Protein 2C0D (pdb70)

CATH classification: 3.40.30.10

GO terms:
  GO:0005739 mitochondrion (C, IDA)
  GO:0008379 thioredoxin peroxidase activity (F, IDA)
  GO:0006979 response to oxidative stress (P, IDA)

Radius of gyration: 20.42 Å; Cα contacts (8 Å, |Δi|>4): 759; chains: 2; bounding box: 56×52×41 Å

Organism: Plasmodium falciparum (isolate 3D7) (NCBI:txid36329)

Nearest PDB structures (foldseek):
  2c0d-assembly1_A  TM=1.004E+00  e=1.781E-35  Plasmodium falciparum 3D7
  2i81-assembly1_A  TM=9.410E-01  e=5.266E-26  Plasmodium vivax Sal-1
  2i81-assembly1_D-2  TM=9.745E-01  e=7.265E-25  Plasmodium vivax Sal-1
  2h66-assembly1_I  TM=9.336E-01  e=1.187E-25  Plasmodium vivax
  2h66-assembly1_H  TM=9.685E-01  e=3.926E-24  Plasmodium vivax

B-factor: mean 15.71, std 8.37, range [4.4, 58.32]

Solvent-accessible surface area: 15044 Å² total; per-residue (Å²): 72,7,64,49,100,17,75,72,11,90,15,93,0,3,22,124,99,53,96,112,64,108,6,46,8,42,66,36,92,62,74,57,10,2,0,0,0,0,2,1,35,56,198,83,43,36,4,26,43,4,0,38,72,0,25,113,54,12,164,55,0,102,125,42,58,3,38,4,2,0,0,0,16,35,43,19,165,37,0,77,36,10,3,118,68,61,96,148,106,27,0,5,20,93,0,91,10,10,0,0,6,3,94,122,63,57,7,0,69,56,0,100,0,48,76,87,54,50,19,0,10,1,0,1,0,0,5,12,87,113,8,37,1,26,10,12,21,5,17,7,7,18,23,26,16,94,7,79,40,16,14,57,32,0,65,41,1,42,73,20,66,109,54,57,82,55,27,106,68,3,52,72,148,14,76,83,1,101,16,92,0,3,31,117,108,52,64,109,64,120,6,49,9,49,69,32,74,53,117,60,9,2,0,0,0,0,2,1,29,51,210,92,49,36,4,25,76,6,0,42,44,0,40,116,60,15,125,51,0,84,122,52,60,3,39,4,1,0,0,0,23,39,44,21,169,40,0,73,39,15,3,118,70,88,96,111,70,29,0,5,20,98,1,34,11,9,0,0,5,2,105,122,61,52,2,0,70,67,1,97,0,41,88,115,113,51,31,0,13,2,0,6,0,0,4,11,86,103,5,33,2,26,13,8,18,4,19,9,12,18,19,24,21,86,10,74,59,14,15,78,33,0,66,42,1,42,72,20,64,109,54,58,81,57,16,67,69,92,181,96,98,84,137

Sequence (343 aa):
LVTKKAYNFTAQGLNKNNEIINVDLSSFIGQKYCCCLLFYPLNYTFVCPTEIIEFNKHIKDFENKNVELLGISVDSVVYSHLAWKNMPIIEKGGIGNVEFTLVSSDINKDISKNYNVLYDNSFALRGLFIIIDKNGCVRHQTTVNDLPIGRNVQEVLRTIDSIIHVDTSGEVCPLVTKKAYNFTAQGLNKNNEIINVDLSSFIGQKYCCLLFYPLNYTFVCPTTEIIEFNKHIKDFENKNVELLGISVDSVYSHLAWKNMPIEKGGIGNVEFTLVSSDINKDISKNYNVLYDNSFALRGLFIIIDKNGCVRHQTVNDLPIGRNVQEVLRTIDSIIHVDTSGEVCCPINWKKGQ

Foldseek 3Di:
DAPAFADWDWFWKQALVRDIDIDTPCVLALPAKEKEWEAFPPPVQQDLVLLLVLLVCVVLCVVLRYAYEYEKQDDSVVLVCLQPDDVVRPHNHSGHHMYTHNNVCVNQVRLVQQDPVPMGFRKMWIAGNNRGTHDIDGDDSNDRDDNVVVSVVSVVVVCCVVPVDDPD/DAQDFADWDWFWKQALVRDIDIDTPCVCALNAKEKEWEAEDDPVQDDLPLLLVCLVCVVLCVVLRYAYEYEKQDDSVVLVCLQPDDVVRVHNHSGHHMYTHNVVCVNQVRLVQCPPVHMGFGKIWIADNNRGTHDIDGDDRNDHDDNVVVSVVSVVVVCCVVPVDDPDDDVPDDD

Structure (mmCIF, N/CA/C/O backbone):
data_2C0D
#
_entry.id   2C0D
#
_cell.length_a   104.632
_cell.length_b   76.534
_cell.length_c   60.154
_cell.angle_alpha   90.00
_cell.angle_beta   113.34
_cell.angle_gamma   90.00
#
_symmetry.space_group_name_H-M   'C 1 2 1'
#
loop_
_entity.id
_entity.type
_entity.pdbx_description
1 polymer 'THIOREDOXIN PEROXIDASE 2'
2 water water
#
loop_
_atom_site.group_PDB
_atom_site.id
_atom_site.type_symbol
_atom_site.label_atom_id
_atom_site.label_alt_id
_atom_site.label_comp_id
_atom_site.label_asym_id
_atom_site.label_entity_id
_atom_site.label_seq_id
_atom_site.pdbx_PDB_ins_code
_atom_site.Cartn_x
_atom_site.Cartn_y
_atom_site.Cartn_z
_atom_site.occupancy
_atom_site.B_iso_or_equiv
_atom_site.auth_seq_id
_atom_site.auth_comp_id
_atom_site.auth_asym_id
_atom_site.auth_atom_id
_atom_site.pdbx_PDB_model_num
ATOM 1 N N . LEU A 1 26 ? 16.572 9.116 2.011 1.00 33.25 21 LEU A N 1
ATOM 2 C CA . LEU A 1 26 ? 16.607 7.624 1.822 1.00 33.68 21 LEU A CA 1
ATOM 3 C C . LEU A 1 26 ? 15.497 6.870 2.570 1.00 33.10 21 LEU A C 1
ATOM 4 O O . LEU A 1 26 ? 15.112 5.769 2.147 1.00 33.77 21 LEU A O 1
ATOM 9 N N . VAL A 1 27 ? 14.987 7.465 3.658 1.00 32.37 22 VAL A N 1
ATOM 10 C CA . VAL A 1 27 ? 13.893 6.894 4.475 1.00 31.90 22 VAL A CA 1
ATOM 11 C C . VAL A 1 27 ? 12.606 6.796 3.649 1.00 31.93 22 VAL A C 1
ATOM 12 O O . VAL A 1 27 ? 12.206 7.786 3.006 1.00 31.63 22 VAL A O 1
ATOM 16 N N . THR A 1 28 ? 11.969 5.616 3.699 1.00 30.74 23 THR A N 1
ATOM 17 C CA . THR A 1 28 ? 10.744 5.238 2.916 1.00 30.22 23 THR A CA 1
ATOM 18 C C . THR A 1 28 ? 11.089 4.534 1.591 1.00 28.99 23 THR A C 1
ATOM 19 O O . THR A 1 28 ? 10.223 3.967 0.912 1.00 29.92 23 THR A O 1
ATOM 23 N N . LYS A 1 29 ? 12.365 4.569 1.240 1.00 27.09 24 LYS A N 1
ATOM 24 C CA . LYS A 1 29 ? 12.833 4.030 -0.025 1.00 25.41 24 LYS A CA 1
ATOM 25 C C . LYS A 1 29 ? 13.589 2.743 0.262 1.00 24.31 24 LYS A C 1
ATOM 26 O O . LYS A 1 29 ? 14.018 2.501 1.405 1.00 23.67 24 LYS A O 1
ATOM 28 N N . LYS A 1 30 ? 13.740 1.914 -0.766 1.00 22.55 25 LYS A N 1
ATOM 29 C CA . LYS A 1 30 ? 14.531 0.704 -0.629 1.00 20.35 25 LYS A CA 1
ATOM 30 C C . LYS A 1 30 ? 15.988 1.077 -0.367 1.00 19.36 25 LYS A C 1
ATOM 31 O O . LYS A 1 30 ? 16.512 2.063 -0.917 1.00 19.21 25 LYS A O 1
ATOM 34 N N . ALA A 1 31 ? 16.630 0.313 0.512 1.00 17.80 26 ALA A N 1
ATOM 35 C CA . ALA A 1 31 ? 18.023 0.551 0.862 1.00 16.97 26 ALA A CA 1
ATOM 36 C C . ALA A 1 31 ? 18.897 0.260 -0.364 1.00 17.21 26 ALA A C 1
ATOM 37 O O . ALA A 1 31 ? 18.566 -0.621 -1.150 1.00 18.04 26 ALA A O 1
ATOM 39 N N . TYR A 1 32 ? 19.980 1.017 -0.531 1.00 16.75 27 TYR A N 1
ATOM 40 C CA . TYR A 1 32 ? 21.004 0.708 -1.521 1.00 18.12 27 TYR A CA 1
ATOM 41 C C . TYR A 1 32 ? 21.647 -0.617 -1.128 1.00 17.65 27 TYR A C 1
ATOM 42 O O . TYR A 1 32 ? 22.200 -0.747 -0.020 1.00 15.75 27 TYR A O 1
ATOM 51 N N . ASN A 1 33 ? 21.529 -1.612 -2.002 1.00 17.12 28 ASN A N 1
ATOM 52 C CA . ASN A 1 33 ? 22.118 -2.899 -1.734 1.00 18.30 28 ASN A CA 1
ATOM 53 C C . ASN A 1 33 ? 23.611 -2.822 -2.046 1.00 18.60 28 ASN A C 1
ATOM 54 O O . ASN A 1 33 ? 24.046 -2.087 -2.970 1.00 20.68 28 ASN A O 1
ATOM 59 N N . PHE A 1 34 ? 24.410 -3.487 -1.222 1.00 16.12 29 PHE A N 1
ATOM 60 C CA . PHE A 1 34 ? 25.836 -3.537 -1.481 1.00 15.15 29 PHE A CA 1
ATOM 61 C C . PHE A 1 34 ? 26.336 -4.923 -1.220 1.00 14.37 29 PHE A C 1
ATOM 62 O O . PHE A 1 34 ? 25.708 -5.675 -0.469 1.00 13.40 29 PHE A O 1
ATOM 70 N N . THR A 1 35 ? 27.487 -5.223 -1.825 1.00 14.55 30 THR A N 1
ATOM 71 C CA . THR A 1 35 ? 28.231 -6.448 -1.577 1.00 15.48 30 THR A CA 1
ATOM 72 C C . THR A 1 35 ? 29.639 -5.975 -1.268 1.00 15.40 30 THR A C 1
ATOM 73 O O . THR A 1 35 ? 30.242 -5.201 -2.035 1.00 16.48 30 THR A O 1
ATOM 77 N N . ALA A 1 36 ? 30.152 -6.330 -0.096 1.00 12.90 31 ALA A N 1
ATOM 78 C CA . ALA A 1 36 ? 31.438 -5.775 0.309 1.00 12.00 31 ALA A CA 1
ATOM 79 C C . ALA A 1 36 ? 32.169 -6.799 1.173 1.00 12.08 31 ALA A C 1
ATOM 80 O O . ALA A 1 36 ? 31.542 -7.741 1.657 1.00 12.83 31 ALA A O 1
ATOM 82 N N . GLN A 1 37 ? 33.473 -6.599 1.375 1.00 10.34 32 GLN A N 1
ATOM 83 C CA . GLN A 1 37 ? 34.214 -7.427 2.321 1.00 11.48 32 GLN A CA 1
ATOM 84 C C . GLN A 1 37 ? 33.912 -6.995 3.750 1.00 11.21 32 GLN A C 1
ATOM 85 O O . GLN A 1 37 ? 33.779 -5.777 4.019 1.00 10.59 32 GLN A O 1
ATOM 91 N N . GLY A 1 38 ? 33.850 -7.977 4.650 1.00 10.26 33 GLY A N 1
ATOM 92 C CA . GLY A 1 38 ? 33.689 -7.694 6.065 1.00 9.41 33 GLY A CA 1
ATOM 93 C C . GLY A 1 38 ? 34.608 -8.531 6.913 1.00 9.57 33 GLY A C 1
ATOM 94 O O . GLY A 1 38 ? 35.096 -9.575 6.469 1.00 9.63 33 GLY A O 1
ATOM 95 N N . LEU A 1 39 ? 34.835 -8.073 8.133 1.00 7.59 34 LEU A N 1
ATOM 96 C CA . LEU A 1 39 ? 35.632 -8.814 9.079 1.00 7.13 34 LEU A CA 1
ATOM 97 C C . LEU A 1 39 ? 34.648 -9.212 10.155 1.00 8.16 34 LEU A C 1
ATOM 98 O O . LEU A 1 39 ? 34.078 -8.322 10.837 1.00 8.15 34 LEU A O 1
ATOM 103 N N . ASN A 1 40 ? 34.390 -10.514 10.296 1.00 6.88 35 ASN A N 1
ATOM 104 C CA . ASN A 1 40 ? 33.352 -10.943 11.266 1.00 8.91 35 ASN A CA 1
ATOM 105 C C . ASN A 1 40 ? 33.806 -11.140 12.716 1.00 9.00 35 ASN A C 1
ATOM 106 O O . ASN A 1 40 ? 34.963 -10.865 13.052 1.00 8.24 35 ASN A O 1
ATOM 111 N N . LYS A 1 41 ? 32.904 -11.620 13.573 1.00 9.67 36 LYS A N 1
ATOM 112 C CA . LYS A 1 41 ? 33.215 -11.726 15.000 1.00 12.31 36 LYS A CA 1
ATOM 113 C C . LYS A 1 41 ? 34.281 -12.773 15.292 1.00 12.03 36 LYS A C 1
ATOM 114 O O . LYS A 1 41 ? 34.825 -12.799 16.384 1.00 13.14 36 LYS A O 1
ATOM 120 N N . ASN A 1 42 ? 34.537 -13.668 14.336 1.00 12.49 37 ASN A N 1
ATOM 121 C CA . ASN A 1 42 ? 35.585 -14.673 14.524 1.00 14.00 37 ASN A CA 1
ATOM 122 C C . ASN A 1 42 ? 36.851 -14.234 13.780 1.00 12.98 37 ASN A C 1
ATOM 123 O O . ASN A 1 42 ? 37.799 -15.016 13.606 1.00 12.18 37 ASN A O 1
ATOM 128 N N . ASN A 1 43 ? 36.878 -12.963 13.370 1.00 11.49 38 ASN A N 1
ATOM 129 C CA . ASN A 1 43 ? 37.988 -12.408 12.610 1.00 11.53 38 ASN A CA 1
ATOM 130 C C . ASN A 1 43 ? 38.298 -13.144 11.316 1.00 11.84 38 ASN A C 1
ATOM 131 O O . ASN A 1 43 ? 39.475 -13.336 10.954 1.00 12.35 38 ASN A O 1
ATOM 136 N N . GLU A 1 44 ? 37.244 -13.562 10.635 1.00 10.97 39 GLU A N 1
ATOM 137 C CA . GLU A 1 44 ? 37.342 -14.128 9.304 1.00 13.43 39 GLU A CA 1
ATOM 138 C C . GLU A 1 44 ? 36.874 -13.053 8.326 1.00 11.36 39 GLU A C 1
ATOM 139 O O . GLU A 1 44 ? 35.937 -12.314 8.624 1.00 10.16 39 GLU A O 1
ATOM 145 N N . ILE A 1 45 ? 37.511 -12.993 7.160 1.00 10.69 40 ILE A N 1
ATOM 146 C CA . ILE A 1 45 ? 37.111 -12.056 6.113 1.00 9.65 40 ILE A CA 1
ATOM 147 C C . ILE A 1 45 ? 36.024 -12.744 5.300 1.00 10.50 40 ILE A C 1
ATOM 148 O O . ILE A 1 45 ? 36.241 -13.841 4.762 1.00 9.65 40 ILE A O 1
ATOM 153 N N . ILE A 1 46 ? 34.857 -12.095 5.222 1.00 10.75 41 ILE A N 1
ATOM 154 C CA . ILE A 1 46 ? 33.651 -12.690 4.641 1.00 11.77 41 ILE A CA 1
ATOM 155 C C . ILE A 1 46 ? 32.989 -11.751 3.637 1.00 11.45 41 ILE A C 1
ATOM 156 O O . ILE A 1 46 ? 33.361 -10.577 3.512 1.00 10.37 41 ILE A O 1
ATOM 161 N N . ASN A 1 47 ? 32.015 -12.284 2.884 1.00 12.80 42 ASN A N 1
ATOM 162 C CA . ASN A 1 47 ? 31.244 -11.459 1.969 1.00 13.41 42 ASN A CA 1
ATOM 163 C C . ASN A 1 47 ? 29.997 -11.009 2.691 1.00 13.58 42 ASN A C 1
ATOM 164 O O . ASN A 1 47 ? 29.305 -11.834 3.313 1.00 14.18 42 ASN A O 1
ATOM 169 N N . VAL A 1 48 ? 29.741 -9.708 2.626 1.00 12.22 43 VAL A N 1
ATOM 170 C CA . VAL A 1 48 ? 28.604 -9.089 3.285 1.00 14.53 43 VAL A CA 1
ATOM 171 C C . VAL A 1 48 ? 27.714 -8.584 2.166 1.00 14.57 43 VAL A C 1
ATOM 172 O O . VAL A 1 48 ? 28.095 -7.676 1.421 1.00 16.00 43 VAL A O 1
ATOM 176 N N . ASP A 1 49 ? 26.563 -9.224 2.032 1.00 15.41 44 ASP A N 1
ATOM 177 C CA . ASP A 1 49 ? 25.580 -8.916 0.985 1.00 16.14 44 ASP A CA 1
ATOM 178 C C . ASP A 1 49 ? 24.322 -8.432 1.707 1.00 14.71 44 ASP A C 1
ATOM 179 O O . ASP A 1 49 ? 23.633 -9.216 2.349 1.00 13.84 44 ASP A O 1
ATOM 184 N N . LEU A 1 50 ? 24.034 -7.138 1.624 1.00 14.35 45 LEU A N 1
ATOM 185 C CA . LEU A 1 50 ? 22.926 -6.582 2.395 1.00 15.26 45 LEU A CA 1
ATOM 186 C C . LEU A 1 50 ? 21.598 -7.251 2.046 1.00 15.69 45 LEU A C 1
ATOM 187 O O . LEU A 1 50 ? 20.744 -7.467 2.924 1.00 16.89 45 LEU A O 1
ATOM 192 N N . SER A 1 51 ? 21.426 -7.561 0.766 1.00 15.66 46 SER A N 1
ATOM 193 C CA . SER A 1 51 ? 20.157 -8.161 0.327 1.00 18.05 46 SER A CA 1
ATOM 194 C C . SER A 1 51 ? 19.922 -9.551 0.943 1.00 17.45 46 SER A C 1
ATOM 195 O O . SER A 1 51 ? 18.770 -10.004 1.054 1.00 18.48 46 SER A O 1
ATOM 198 N N . SER A 1 52 ? 20.983 -10.195 1.431 1.00 17.59 47 SER A N 1
ATOM 199 C CA . SER A 1 52 ? 20.844 -11.490 2.092 1.00 17.27 47 SER A CA 1
ATOM 200 C C . SER A 1 52 ? 19.998 -11.465 3.373 1.00 17.66 47 SER A C 1
ATOM 201 O O . SER A 1 52 ? 19.473 -12.493 3.783 1.00 17.26 47 SER A O 1
ATOM 204 N N . PHE A 1 53 ? 19.854 -10.294 3.989 1.00 16.36 48 PHE A N 1
ATOM 205 C CA . PHE A 1 53 ? 19.046 -10.161 5.202 1.00 16.62 48 PHE A CA 1
ATOM 206 C C . PHE A 1 53 ? 17.551 -9.939 4.944 1.00 16.82 48 PHE A C 1
ATOM 207 O O . PHE A 1 53 ? 16.725 -10.035 5.870 1.00 15.81 48 PHE A O 1
ATOM 215 N N . ILE A 1 54 ? 17.186 -9.672 3.688 1.00 17.21 49 ILE A N 1
ATOM 216 C CA . ILE A 1 54 ? 15.768 -9.430 3.379 1.00 18.77 49 ILE A CA 1
ATOM 217 C C . ILE A 1 54 ? 14.948 -10.672 3.724 1.00 18.84 49 ILE A C 1
ATOM 218 O O . ILE A 1 54 ? 15.352 -11.802 3.399 1.00 19.56 49 ILE A O 1
ATOM 223 N N . GLY A 1 55 ? 13.827 -10.458 4.410 1.00 18.16 50 GLY A N 1
ATOM 224 C CA . GLY A 1 55 ? 12.957 -11.533 4.872 1.00 19.65 50 GLY A CA 1
ATOM 225 C C . GLY A 1 55 ? 13.524 -12.272 6.068 1.00 19.87 50 GLY A C 1
ATOM 226 O O . GLY A 1 55 ? 12.900 -13.228 6.560 1.00 21.23 50 GLY A O 1
ATOM 227 N N . GLN A 1 56 ? 14.704 -11.857 6.544 1.00 18.47 51 GLN A N 1
ATOM 228 C CA . GLN A 1 56 ? 15.386 -12.582 7.633 1.00 17.49 51 GLN A CA 1
ATOM 229 C C . GLN A 1 56 ? 15.578 -11.735 8.887 1.00 17.24 51 GLN A C 1
ATOM 230 O O . GLN A 1 56 ? 15.161 -12.129 9.985 1.00 18.01 51 GLN A O 1
ATOM 233 N N . LYS A 1 57 ? 16.197 -10.568 8.731 1.00 15.11 52 LYS A N 1
ATOM 234 C CA . LYS A 1 57 ? 16.550 -9.752 9.905 1.00 14.12 52 LYS A CA 1
ATOM 235 C C . LYS A 1 57 ? 16.453 -8.277 9.543 1.00 12.29 52 LYS A C 1
ATOM 236 O O . LYS A 1 57 ? 16.557 -7.933 8.367 1.00 12.37 52 LYS A O 1
ATOM 242 N N . TYR A 1 58 ? 16.262 -7.422 10.560 1.00 10.71 53 TYR A N 1
ATOM 243 C CA . TYR A 1 58 ? 16.512 -5.985 10.422 1.00 10.73 53 TYR A CA 1
ATOM 244 C C . TYR A 1 58 ? 18.020 -5.765 10.382 1.00 10.10 53 TYR A C 1
ATOM 245 O O . TYR A 1 58 ? 18.781 -6.576 10.891 1.00 10.33 53 TYR A O 1
ATOM 254 N N . CYS A 1 59 ? 18.458 -4.657 9.812 1.00 11.01 54 CYS A N 1
ATOM 255 C CA A CYS A 1 59 ? 19.879 -4.316 9.857 0.60 10.59 54 CYS A CA 1
ATOM 256 C CA B CYS A 1 59 ? 19.851 -4.323 9.827 0.40 11.39 54 CYS A CA 1
ATOM 257 C C . CYS A 1 59 ? 20.041 -2.928 10.411 1.00 10.84 54 CYS A C 1
ATOM 258 O O . CYS A 1 59 ? 19.197 -2.056 10.187 1.00 10.78 54 CYS A O 1
ATOM 263 N N . CYS A 1 60 ? 21.140 -2.719 11.134 1.00 10.73 55 CYS A N 1
ATOM 264 C CA . CYS A 1 60 ? 21.506 -1.382 11.594 1.00 10.12 55 CYS A CA 1
ATOM 265 C C . CYS A 1 60 ? 22.871 -1.092 11.003 1.00 9.80 55 CYS A C 1
ATOM 266 O O . CYS A 1 60 ? 23.854 -1.800 11.325 1.00 9.63 55 CYS A O 1
ATOM 269 N N . LEU A 1 61 ? 22.927 -0.092 10.131 1.00 7.97 56 LEU A N 1
ATOM 270 C CA . LEU A 1 61 ? 24.196 0.274 9.465 1.00 8.16 56 LEU A CA 1
ATOM 271 C C . LEU A 1 61 ? 24.808 1.403 10.248 1.00 8.49 56 LEU A C 1
ATOM 272 O O . LEU A 1 61 ? 24.212 2.510 10.358 1.00 8.62 56 LEU A O 1
ATOM 277 N N . LEU A 1 62 ? 25.979 1.145 10.830 1.00 6.46 57 LEU A N 1
ATOM 278 C CA . LEU A 1 62 ? 26.622 2.134 11.669 1.00 7.88 57 LEU A CA 1
ATOM 279 C C . LEU A 1 62 ? 27.863 2.644 10.941 1.00 7.21 57 LEU A C 1
ATOM 280 O O . LEU A 1 62 ? 28.934 1.991 11.003 1.00 6.63 57 LEU A O 1
ATOM 285 N N . PHE A 1 63 ? 27.741 3.772 10.221 1.00 5.82 58 PHE A N 1
ATOM 286 C CA . PHE A 1 63 ? 28.920 4.369 9.543 1.00 6.44 58 PHE A CA 1
ATOM 287 C C . PHE A 1 63 ? 29.780 5.161 10.515 1.00 6.95 58 PHE A C 1
ATOM 288 O O . PHE A 1 63 ? 29.255 5.846 11.412 1.00 7.16 58 PHE A O 1
ATOM 296 N N . TYR A 1 64 ? 31.102 5.173 10.297 1.00 6.79 59 TYR A N 1
ATOM 297 C CA . TYR A 1 64 ? 31.948 5.960 11.208 1.00 6.64 59 TYR A CA 1
ATOM 298 C C . TYR A 1 64 ? 33.274 6.339 10.515 1.00 6.94 59 TYR A C 1
ATOM 299 O O . TYR A 1 64 ? 33.700 5.653 9.585 1.00 6.74 59 TYR A O 1
ATOM 308 N N . PRO A 1 65 ? 33.898 7.427 10.972 1.00 8.81 60 PRO A N 1
ATOM 309 C CA . PRO A 1 65 ? 35.262 7.783 10.574 1.00 10.18 60 PRO A CA 1
ATOM 310 C C . PRO A 1 65 ? 36.328 7.036 11.394 1.00 10.32 60 PRO A C 1
ATOM 311 O O . PRO A 1 65 ? 36.174 6.892 12.611 1.00 11.25 60 PRO A O 1
ATOM 315 N N . LEU A 1 66 ? 37.402 6.570 10.735 1.00 11.86 61 LEU A N 1
ATOM 316 C CA . LEU A 1 66 ? 38.589 6.085 11.463 1.00 13.22 61 LEU A CA 1
ATOM 317 C C . LEU A 1 66 ? 39.710 7.125 11.417 1.00 14.60 61 LEU A C 1
ATOM 318 O O . LEU A 1 66 ? 40.798 6.915 11.971 1.00 15.65 61 LEU A O 1
ATOM 323 N N . ASN A 1 67 ? 39.409 8.244 10.775 1.00 14.67 62 ASN A N 1
ATOM 324 C CA . ASN A 1 67 ? 40.294 9.401 10.666 1.00 16.05 62 ASN A CA 1
ATOM 325 C C . ASN A 1 67 ? 40.790 9.771 12.067 1.00 16.06 62 ASN A C 1
ATOM 326 O O . ASN A 1 67 ? 39.971 9.872 12.992 1.00 14.96 62 ASN A O 1
ATOM 331 N N . TYR A 1 68 ? 42.105 9.976 12.229 1.00 15.61 63 TYR A N 1
ATOM 332 C CA . TYR A 1 68 ? 42.637 10.272 13.557 1.00 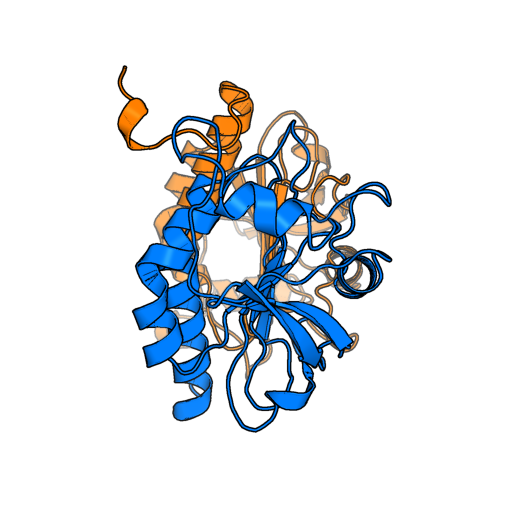16.48 63 TYR A CA 1
ATOM 333 C C . TYR A 1 68 ? 41.921 11.425 14.271 1.00 16.28 63 TYR A C 1
ATOM 334 O O . TYR A 1 68 ? 41.676 11.348 15.477 1.00 17.13 63 TYR A O 1
ATOM 343 N N . THR A 1 69 ? 41.619 12.496 13.546 1.00 16.45 64 THR A N 1
ATOM 344 C CA . THR A 1 69 ? 41.023 13.678 14.174 1.00 17.08 64 THR A CA 1
ATOM 345 C C . THR A 1 69 ? 39.697 13.382 14.838 1.00 16.55 64 THR A C 1
ATOM 346 O O . THR A 1 69 ? 39.389 13.946 15.901 1.00 17.31 64 THR A O 1
ATOM 350 N N . PHE A 1 70 ? 38.920 12.489 14.233 1.00 15.01 65 PHE A N 1
ATOM 351 C CA . PHE A 1 70 ? 37.554 12.241 14.705 1.00 15.53 65 PHE A CA 1
ATOM 352 C C . PHE A 1 70 ? 37.262 10.844 15.245 1.00 14.82 65 PHE A C 1
ATOM 353 O O . PHE A 1 70 ? 36.114 10.565 15.631 1.00 15.28 65 PHE A O 1
ATOM 361 N N . VAL A 1 71 ? 38.262 9.971 15.286 1.00 13.54 66 VAL A N 1
ATOM 362 C CA . VAL A 1 71 ? 37.985 8.570 15.683 1.00 12.96 66 VAL A CA 1
ATOM 363 C C . VAL A 1 71 ? 37.424 8.490 17.133 1.00 12.90 66 VAL A C 1
ATOM 364 O O . VAL A 1 71 ? 37.903 9.181 18.037 1.00 12.67 66 VAL A O 1
ATOM 368 N N . CYS A 1 72 ? 36.394 7.668 17.322 1.00 12.61 67 CYS A N 1
ATOM 369 C CA . CYS A 1 72 ? 35.688 7.550 18.596 1.00 13.10 67 CYS A CA 1
ATOM 370 C C . CYS A 1 72 ? 35.510 6.074 18.926 1.00 11.23 67 CYS A C 1
ATOM 371 O O . CYS A 1 72 ? 34.473 5.484 18.657 1.00 10.20 67 CYS A O 1
ATOM 374 N N . PRO A 1 73 ? 36.536 5.464 19.524 1.00 9.48 68 PRO A N 1
ATOM 375 C CA . PRO A 1 73 ? 36.454 4.028 19.828 1.00 9.25 68 PRO A CA 1
ATOM 376 C C . PRO A 1 73 ? 35.355 3.725 20.840 1.00 9.16 68 PRO A C 1
ATOM 377 O O . PRO A 1 73 ? 34.750 2.663 20.773 1.00 8.99 68 PRO A O 1
ATOM 381 N N . THR A 1 74 ? 35.086 4.658 21.783 1.00 10.35 69 THR A N 1
ATOM 382 C CA . THR A 1 74 ? 34.159 4.344 22.862 1.00 11.97 69 THR A CA 1
ATOM 383 C C . THR A 1 74 ? 32.752 4.042 22.301 1.00 10.90 69 THR A C 1
ATOM 384 O O . THR A 1 74 ? 32.053 3.207 22.839 1.00 10.10 69 THR A O 1
ATOM 388 N N . GLU A 1 75 ? 32.341 4.698 21.217 1.00 11.00 70 GLU A N 1
ATOM 389 C CA . GLU A 1 75 ? 30.986 4.403 20.706 1.00 11.50 70 GLU A CA 1
ATOM 390 C C . GLU A 1 75 ? 30.876 2.984 20.189 1.00 9.91 70 GLU A C 1
ATOM 391 O O . GLU A 1 75 ? 29.884 2.322 20.454 1.00 10.23 70 GLU A O 1
ATOM 397 N N . ILE A 1 76 ? 31.902 2.497 19.470 1.00 8.93 71 ILE A N 1
ATOM 398 C CA . ILE A 1 76 ? 31.935 1.093 19.001 1.00 8.58 71 ILE A CA 1
ATOM 399 C C . ILE A 1 76 ? 31.940 0.106 20.174 1.00 7.65 71 ILE A C 1
ATOM 400 O O . ILE A 1 76 ? 31.221 -0.917 20.180 1.00 7.43 71 ILE A O 1
ATOM 405 N N . ILE A 1 77 ? 32.764 0.406 21.183 1.00 7.45 72 ILE A N 1
ATOM 406 C CA . ILE A 1 77 ? 32.781 -0.393 22.389 1.00 8.67 72 ILE A CA 1
ATOM 407 C C . ILE A 1 77 ? 31.403 -0.478 23.040 1.00 8.92 72 ILE A C 1
ATOM 408 O O . ILE A 1 77 ? 30.958 -1.554 23.449 1.00 9.45 72 ILE A O 1
ATOM 413 N N . GLU A 1 78 ? 30.716 0.648 23.121 1.00 10.50 73 GLU A N 1
ATOM 414 C CA . GLU A 1 78 ? 29.383 0.632 23.741 1.00 12.11 73 GLU A CA 1
ATOM 415 C C . GLU A 1 78 ? 28.344 -0.153 22.948 1.00 10.55 73 GLU A C 1
ATOM 416 O O . GLU A 1 78 ? 27.516 -0.882 23.520 1.00 9.41 73 GLU A O 1
ATOM 422 N N . PHE A 1 79 ? 28.385 -0.041 21.626 1.00 9.99 74 PHE A N 1
ATOM 423 C CA . PHE A 1 79 ? 27.461 -0.823 20.808 1.00 9.30 74 PHE A CA 1
ATOM 424 C C . PHE A 1 79 ? 27.729 -2.316 21.003 1.00 10.00 74 PHE A C 1
ATOM 425 O O . PHE A 1 79 ? 26.810 -3.117 21.166 1.00 10.08 74 PHE A O 1
ATOM 433 N N . ASN A 1 80 ? 29.014 -2.682 21.014 1.00 9.12 75 ASN A N 1
ATOM 434 C CA . ASN A 1 80 ? 29.382 -4.066 21.256 1.00 9.87 75 ASN A CA 1
ATOM 435 C C . ASN A 1 80 ? 28.876 -4.620 22.617 1.00 10.28 75 ASN A C 1
ATOM 436 O O . ASN A 1 80 ? 28.452 -5.783 22.744 1.00 9.51 75 ASN A O 1
ATOM 441 N N . LYS A 1 81 ? 28.913 -3.767 23.631 1.00 10.25 76 LYS A N 1
ATOM 442 C CA . LYS A 1 81 ? 28.437 -4.153 24.976 1.00 11.54 76 LYS A CA 1
ATOM 443 C C . LYS A 1 81 ? 26.953 -4.490 24.951 1.00 11.09 76 LYS A C 1
ATOM 444 O O . LYS A 1 81 ? 26.479 -5.280 25.776 1.00 12.07 76 LYS A O 1
ATOM 448 N N . HIS A 1 82 ? 26.243 -3.968 23.950 1.00 10.35 77 HIS A N 1
ATOM 449 C CA . HIS A 1 82 ? 24.803 -4.193 23.806 1.00 11.98 77 HIS A CA 1
ATOM 450 C C . HIS A 1 82 ? 24.451 -5.174 22.718 1.00 11.34 77 HIS A C 1
ATOM 451 O O . HIS A 1 82 ? 23.313 -5.265 22.284 1.00 10.86 77 HIS A O 1
ATOM 458 N N . ILE A 1 83 ? 25.422 -5.956 22.283 1.00 11.05 78 ILE A N 1
ATOM 459 C CA . ILE A 1 83 ? 25.180 -6.810 21.133 1.00 12.21 78 ILE A CA 1
ATOM 460 C C . ILE A 1 83 ? 24.050 -7.831 21.393 1.00 12.10 78 ILE A C 1
ATOM 461 O O . ILE A 1 83 ? 23.295 -8.139 20.459 1.00 12.35 78 ILE A O 1
ATOM 466 N N . LYS A 1 84 ? 23.910 -8.322 22.635 1.00 11.98 79 LYS A N 1
ATOM 467 C CA . LYS A 1 84 ? 22.762 -9.227 22.965 1.00 13.98 79 LYS A CA 1
ATOM 468 C C . LYS A 1 84 ? 21.381 -8.577 22.792 1.00 12.63 79 LYS A C 1
ATOM 469 O O . LYS A 1 84 ? 20.407 -9.284 22.495 1.00 12.54 79 LYS A O 1
ATOM 475 N N . ASP A 1 85 ? 21.294 -7.264 23.009 1.00 11.57 80 ASP A N 1
ATOM 476 C CA . ASP A 1 85 ? 20.065 -6.518 22.694 1.00 11.47 80 ASP A CA 1
ATOM 477 C C . ASP A 1 85 ? 19.759 -6.466 21.215 1.00 11.32 80 ASP A C 1
ATOM 478 O O . ASP A 1 85 ? 18.594 -6.609 20.825 1.00 10.59 80 ASP A O 1
ATOM 483 N N . PHE A 1 86 ? 20.784 -6.226 20.389 1.00 9.82 81 PHE A N 1
ATOM 484 C CA . PHE A 1 86 ? 20.593 -6.282 18.923 1.00 10.54 81 PHE A CA 1
ATOM 485 C C . PHE A 1 86 ? 20.151 -7.690 18.526 1.00 11.69 81 PHE A C 1
ATOM 486 O O . PHE A 1 86 ? 19.179 -7.825 17.791 1.00 12.01 81 PHE A O 1
ATOM 494 N N . GLU A 1 87 ? 20.828 -8.715 19.033 1.00 11.98 82 GLU A N 1
ATOM 495 C CA . GLU A 1 87 ? 20.466 -10.111 18.726 1.00 13.33 82 GLU A CA 1
ATOM 496 C C . GLU A 1 87 ? 19.032 -10.451 19.138 1.00 13.03 82 GLU A C 1
ATOM 497 O O . GLU A 1 87 ? 18.247 -11.046 18.347 1.00 13.05 82 GLU A O 1
ATOM 503 N N . ASN A 1 88 ? 18.666 -10.015 20.344 1.00 11.33 83 ASN A N 1
ATOM 504 C CA . ASN A 1 88 ? 17.313 -10.252 20.852 1.00 11.38 83 ASN A CA 1
ATOM 505 C C . ASN A 1 88 ? 16.224 -9.584 19.990 1.00 11.02 83 ASN A C 1
ATOM 506 O O . ASN A 1 88 ? 15.096 -10.061 19.944 1.00 13.20 83 ASN A O 1
ATOM 511 N N . LYS A 1 89 ? 16.583 -8.504 19.314 1.00 10.09 84 LYS A N 1
ATOM 512 C CA . LYS A 1 89 ? 15.640 -7.766 18.471 1.00 11.89 84 LYS A CA 1
ATOM 513 C C . LYS A 1 89 ? 15.705 -8.212 17.007 1.00 11.66 84 LYS A C 1
ATOM 514 O O . LYS A 1 89 ? 15.010 -7.636 16.136 1.00 11.62 84 LYS A O 1
ATOM 520 N N . ASN A 1 90 ? 16.514 -9.235 16.738 1.00 10.82 85 ASN A N 1
ATOM 521 C CA . ASN A 1 90 ? 16.721 -9.751 15.371 1.00 11.48 85 ASN A CA 1
ATOM 522 C C . ASN A 1 90 ? 17.284 -8.694 14.414 1.00 11.91 85 ASN A C 1
ATOM 523 O O . ASN A 1 90 ? 16.818 -8.559 13.258 1.00 11.91 85 ASN A O 1
ATOM 528 N N . VAL A 1 91 ? 18.273 -7.947 14.913 1.00 10.33 86 VAL A N 1
ATOM 529 C CA . VAL A 1 91 ? 18.936 -6.899 14.143 1.00 10.69 86 VAL A CA 1
ATOM 530 C C . VAL A 1 91 ? 20.375 -7.302 13.884 1.00 10.48 86 VAL A C 1
ATOM 531 O O . VAL A 1 91 ? 21.096 -7.659 14.836 1.00 10.89 86 VAL A O 1
ATOM 535 N N . GLU A 1 92 ? 20.795 -7.254 12.621 1.00 9.77 87 GLU A N 1
ATOM 536 C CA . GLU A 1 92 ? 22.226 -7.456 12.286 1.00 10.27 87 GLU A CA 1
ATOM 537 C C . GLU A 1 92 ? 22.886 -6.081 12.373 1.00 9.80 87 GLU A C 1
ATOM 538 O O . GLU A 1 92 ? 22.493 -5.147 11.642 1.00 10.69 87 GLU A O 1
ATOM 544 N N . LEU A 1 93 ? 23.869 -5.932 13.257 1.00 7.86 88 LEU A N 1
ATOM 545 C CA . LEU A 1 93 ? 24.608 -4.668 13.343 1.00 7.67 88 LEU A CA 1
ATOM 546 C C . LEU A 1 93 ? 25.808 -4.716 12.423 1.00 7.70 88 LEU A C 1
ATOM 547 O O . LEU A 1 93 ? 26.615 -5.668 12.514 1.00 8.49 88 LEU A O 1
ATOM 552 N N . LEU A 1 94 ? 25.983 -3.703 11.574 1.00 6.91 89 LEU A N 1
ATOM 553 C CA . LEU A 1 94 ? 27.131 -3.688 10.638 1.00 6.89 89 L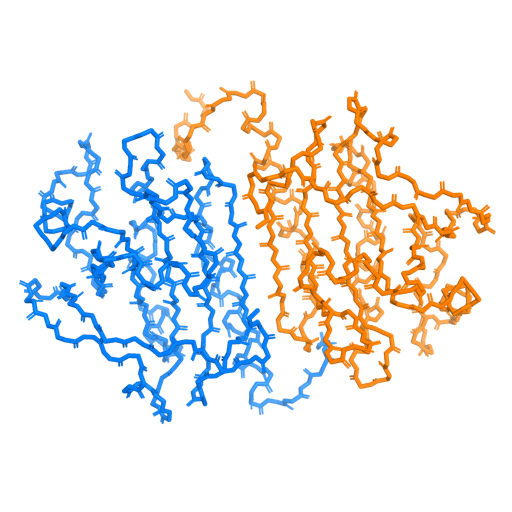EU A CA 1
ATOM 554 C C . LEU A 1 94 ? 27.848 -2.354 10.789 1.00 7.38 89 LEU A C 1
ATOM 555 O O . LEU A 1 94 ? 27.258 -1.297 10.558 1.00 8.25 89 LEU A O 1
ATOM 560 N N . GLY A 1 95 ? 29.110 -2.398 11.198 1.00 7.18 90 GLY A N 1
ATOM 561 C CA . GLY A 1 95 ? 29.920 -1.168 11.250 1.00 6.50 90 GLY A CA 1
ATOM 562 C C . GLY A 1 95 ? 30.480 -0.977 9.848 1.00 8.96 90 GLY A C 1
ATOM 563 O O . GLY A 1 95 ? 30.936 -1.944 9.230 1.00 11.39 90 GLY A O 1
ATOM 564 N N . ILE A 1 96 ? 30.437 0.245 9.321 1.00 7.59 91 ILE A N 1
ATOM 565 C CA . ILE A 1 96 ? 30.970 0.523 7.994 1.00 7.08 91 ILE A CA 1
ATOM 566 C C . ILE A 1 96 ? 31.936 1.722 8.006 1.00 7.07 91 ILE A C 1
ATOM 567 O O . ILE A 1 96 ? 31.600 2.799 8.492 1.00 6.08 91 ILE A O 1
ATOM 572 N N . SER A 1 97 ? 33.150 1.546 7.500 1.00 6.39 92 SER A N 1
ATOM 573 C CA . SER A 1 97 ? 34.018 2.713 7.277 1.00 6.34 92 SER A CA 1
ATOM 574 C C . SER A 1 97 ? 34.772 2.528 5.970 1.00 7.39 92 SER A C 1
ATOM 575 O O . SER A 1 97 ? 34.790 1.433 5.409 1.00 8.74 92 SER A O 1
ATOM 578 N N . VAL A 1 98 ? 35.434 3.584 5.525 1.00 7.26 93 VAL A N 1
ATOM 579 C CA . VAL A 1 98 ? 36.154 3.522 4.241 1.00 9.59 93 VAL A CA 1
ATOM 580 C C . VAL A 1 98 ? 37.490 2.736 4.294 1.00 10.58 93 VAL A C 1
ATOM 581 O O . VAL A 1 98 ? 38.159 2.563 3.260 1.00 13.20 93 VAL A O 1
ATOM 585 N N . ASP A 1 99 ? 37.831 2.220 5.457 1.00 10.10 94 ASP A N 1
ATOM 586 C CA . ASP A 1 99 ? 39.178 1.700 5.697 1.00 10.73 94 ASP A CA 1
ATOM 587 C C . ASP A 1 99 ? 39.326 0.225 5.370 1.00 10.10 94 ASP A C 1
ATOM 588 O O . ASP A 1 99 ? 38.345 -0.497 5.292 1.00 10.11 94 ASP A O 1
ATOM 593 N N . SER A 1 100 ? 40.574 -0.230 5.222 1.00 10.72 95 SER A N 1
ATOM 594 C CA . SER A 1 100 ? 40.815 -1.635 4.837 1.00 10.70 95 SER A CA 1
ATOM 595 C C . SER A 1 100 ? 40.475 -2.656 5.939 1.00 9.88 95 SER A C 1
ATOM 596 O O . SER A 1 100 ? 40.393 -2.331 7.121 1.00 10.07 95 SER A O 1
ATOM 599 N N . VAL A 1 101 ? 40.345 -3.919 5.551 1.00 9.32 96 VAL A N 1
ATOM 600 C CA A VAL A 1 101 ? 40.163 -4.994 6.514 0.50 8.90 96 VAL A CA 1
ATOM 601 C CA B VAL A 1 101 ? 40.156 -4.984 6.538 0.50 9.21 96 VAL A CA 1
ATOM 602 C C . VAL A 1 101 ? 41.333 -5.006 7.519 1.00 8.47 96 VAL A C 1
ATOM 603 O O . VAL A 1 101 ? 41.151 -5.290 8.703 1.00 8.49 96 VAL A O 1
ATOM 610 N N . TYR A 1 102 ? 42.537 -4.684 7.035 1.00 8.40 97 TYR A N 1
ATOM 611 C CA . TYR A 1 102 ? 43.721 -4.679 7.927 1.00 8.90 97 TYR A CA 1
ATOM 612 C C . TYR A 1 102 ? 43.492 -3.657 9.038 1.00 8.06 97 TYR A C 1
ATOM 613 O O . TYR A 1 102 ? 43.773 -3.903 10.213 1.00 6.51 97 TYR A O 1
ATOM 622 N N . SER A 1 103 ? 43.054 -2.471 8.635 1.00 7.45 98 SER A N 1
ATOM 623 C CA . SER A 1 103 ? 42.792 -1.401 9.609 1.00 7.97 98 SER A CA 1
ATOM 624 C C . SER A 1 103 ? 41.806 -1.865 10.674 1.00 7.57 98 SER A C 1
ATOM 625 O O . SER A 1 103 ? 42.014 -1.594 11.854 1.00 7.68 98 SER A O 1
ATOM 628 N N . HIS A 1 104 ? 40.741 -2.540 10.265 1.00 6.92 99 HIS A N 1
ATOM 629 C CA . HIS A 1 104 ? 39.740 -3.000 11.218 1.00 7.02 99 HIS A CA 1
ATOM 630 C C . HIS A 1 104 ? 40.315 -4.057 12.129 1.00 6.46 99 HIS A C 1
ATOM 631 O O . HIS A 1 104 ? 40.125 -3.987 13.338 1.00 5.61 99 HIS A O 1
ATOM 638 N N . LEU A 1 105 ? 41.058 -5.015 11.562 1.00 6.24 100 LEU A N 1
ATOM 639 C CA . LEU A 1 105 ? 41.690 -5.999 12.440 1.00 6.11 100 LEU A CA 1
ATOM 640 C C . LEU A 1 105 ? 42.676 -5.355 13.426 1.00 5.48 100 LEU A C 1
ATOM 641 O O . LEU A 1 105 ? 42.726 -5.721 14.603 1.00 5.25 100 LEU A O 1
ATOM 646 N N . ALA A 1 106 ? 43.478 -4.415 12.939 1.00 6.04 101 ALA A N 1
ATOM 647 C CA . ALA A 1 106 ? 44.402 -3.691 13.792 1.00 6.41 101 ALA A CA 1
ATOM 648 C C . ALA A 1 106 ? 43.681 -2.946 14.918 1.00 6.73 101 ALA A C 1
ATOM 649 O O . ALA A 1 106 ? 44.140 -2.941 16.075 1.00 5.84 101 ALA A O 1
ATOM 651 N N . TRP A 1 107 ? 42.537 -2.368 14.582 1.00 6.95 102 TRP A N 1
ATOM 652 C CA . TRP A 1 107 ? 41.778 -1.624 15.596 1.00 5.86 102 TRP A CA 1
ATOM 653 C C . TRP A 1 107 ? 41.215 -2.580 16.671 1.00 5.89 102 TRP A C 1
ATOM 654 O O . TRP A 1 107 ? 41.210 -2.250 17.852 1.00 6.96 102 TRP A O 1
ATOM 665 N N . LYS A 1 108 ? 40.757 -3.769 16.253 1.00 6.25 103 LYS A N 1
ATOM 666 C CA . LYS A 1 108 ? 40.244 -4.766 17.169 1.00 7.55 103 LYS A CA 1
ATOM 667 C C . LYS A 1 108 ? 41.350 -5.291 18.097 1.00 7.97 103 LYS A C 1
ATOM 668 O O . LYS A 1 108 ? 41.117 -5.584 19.263 1.00 10.29 103 LYS A O 1
ATOM 674 N N . ASN A 1 109 ? 42.549 -5.393 17.573 1.00 7.69 104 ASN A N 1
ATOM 675 C CA . ASN A 1 109 ? 43.662 -5.954 18.353 1.00 9.53 104 ASN A CA 1
ATOM 676 C C . ASN A 1 109 ? 44.355 -4.922 19.265 1.00 10.96 104 ASN A C 1
ATOM 677 O O . ASN A 1 109 ? 45.116 -5.286 20.171 1.00 11.86 104 ASN A O 1
ATOM 682 N N . MET A 1 110 ? 44.121 -3.652 19.003 1.00 9.94 105 MET A N 1
ATOM 683 C CA . MET A 1 110 ? 44.776 -2.551 19.714 1.00 12.29 105 MET A CA 1
ATOM 684 C C . MET A 1 110 ? 44.222 -2.479 21.143 1.00 10.86 105 MET A C 1
ATOM 685 O O . MET A 1 110 ? 43.000 -2.577 21.344 1.00 10.04 105 MET A O 1
ATOM 690 N N . PRO A 1 111 ? 45.098 -2.279 22.141 1.00 10.64 106 PRO A N 1
ATOM 691 C CA . PRO A 1 111 ? 44.572 -2.221 23.513 1.00 10.68 106 PRO A CA 1
ATOM 692 C C . PRO A 1 111 ? 43.615 -1.029 23.636 1.00 8.80 106 PRO A C 1
ATOM 693 O O . PRO A 1 111 ? 43.810 -0.001 22.982 1.00 8.48 106 PRO A O 1
ATOM 697 N N . ILE A 1 112 ? 42.620 -1.161 24.499 1.00 8.69 107 ILE A N 1
ATOM 698 C CA A ILE A 1 112 ? 41.641 -0.099 24.717 0.50 8.10 107 ILE A CA 1
ATOM 699 C CA B ILE A 1 112 ? 41.656 -0.080 24.673 0.50 8.33 107 ILE A CA 1
ATOM 700 C C . ILE A 1 112 ? 42.328 1.221 25.159 1.00 8.23 107 ILE A C 1
ATOM 701 O O . ILE A 1 112 ? 41.987 2.308 24.708 1.00 7.24 107 ILE A O 1
ATOM 710 N N . GLU A 1 113 ? 43.336 1.117 26.026 1.00 8.59 108 GLU A N 1
ATOM 711 C CA . GLU A 1 113 ? 43.976 2.328 26.532 1.00 10.62 108 GLU A CA 1
ATOM 712 C C . GLU A 1 113 ? 44.805 3.097 25.473 1.00 10.96 108 GLU A C 1
ATOM 713 O O . GLU A 1 113 ? 45.219 4.273 25.700 1.00 13.04 108 GLU A O 1
ATOM 719 N N . LYS A 1 114 ? 45.006 2.462 24.313 1.00 10.22 109 LYS A N 1
ATOM 720 C CA . LYS A 1 114 ? 45.710 3.054 23.191 1.00 11.47 109 LYS A CA 1
ATOM 721 C C . LYS A 1 114 ? 44.783 3.432 22.022 1.00 11.31 109 LYS A C 1
ATOM 722 O O . LYS A 1 114 ? 45.253 3.834 20.954 1.00 13.34 109 LYS A O 1
ATOM 726 N N . GLY A 1 115 ? 43.474 3.316 22.258 1.00 9.90 110 GLY A N 1
ATOM 727 C CA . GLY A 1 115 ? 42.461 3.717 21.288 1.00 9.41 110 GLY A CA 1
ATOM 728 C C . GLY A 1 115 ? 41.823 2.569 20.525 1.00 8.42 110 GLY A C 1
ATOM 729 O O . GLY A 1 115 ? 41.085 2.815 19.547 1.00 9.51 110 GLY A O 1
ATOM 730 N N . GLY A 1 116 ? 42.026 1.327 20.976 1.00 6.88 111 GLY A N 1
ATOM 731 C CA . GLY A 1 116 ? 41.437 0.158 20.331 1.00 7.05 111 GLY A CA 1
ATOM 732 C C . GLY A 1 116 ? 39.976 -0.075 20.679 1.00 7.65 111 GLY A C 1
ATOM 733 O O . GLY A 1 116 ? 39.419 0.621 21.549 1.00 7.38 111 GLY A O 1
ATOM 734 N N . ILE A 1 117 ? 39.350 -1.037 19.999 1.00 7.37 112 ILE A N 1
ATOM 735 C CA . ILE A 1 117 ? 37.936 -1.363 20.262 1.00 8.26 112 ILE A CA 1
ATOM 736 C C . ILE A 1 117 ? 37.731 -2.763 20.832 1.00 9.20 112 ILE A C 1
ATOM 737 O O . ILE A 1 117 ? 36.628 -3.123 21.262 1.00 10.41 112 ILE A O 1
ATOM 742 N N . GLY A 1 118 ? 38.805 -3.559 20.854 1.00 10.34 113 GLY A N 1
ATOM 743 C CA . GLY A 1 118 ? 38.700 -4.945 21.324 1.00 9.84 113 GLY A CA 1
ATOM 744 C C . GLY A 1 118 ? 38.074 -5.846 20.274 1.00 10.03 113 GLY A C 1
ATOM 745 O O . GLY A 1 118 ? 37.680 -5.369 19.194 1.00 8.05 113 GLY A O 1
ATOM 746 N N . ASN A 1 119 ? 37.950 -7.143 20.594 1.00 9.97 114 ASN A N 1
ATOM 747 C CA . ASN A 1 119 ? 37.384 -8.089 19.602 1.00 10.69 114 ASN A CA 1
ATOM 748 C C . ASN A 1 119 ? 35.863 -8.103 19.605 1.00 9.59 114 ASN A C 1
ATOM 749 O O . ASN A 1 119 ? 35.204 -9.009 20.160 1.00 10.49 114 ASN A O 1
ATOM 754 N N . VAL A 1 120 ? 35.313 -7.076 18.967 1.00 9.56 115 VAL A N 1
ATOM 755 C CA . VAL A 1 120 ? 33.869 -6.853 18.935 1.00 10.74 115 VAL A CA 1
ATOM 756 C C . VAL A 1 120 ? 33.151 -8.009 18.240 1.00 11.24 115 VAL A C 1
ATOM 757 O O . VAL A 1 120 ? 33.738 -8.684 17.353 1.00 11.01 115 VAL A O 1
ATOM 761 N N . GLU A 1 121 ? 31.899 -8.228 18.663 1.00 10.83 116 GLU A N 1
ATOM 762 C CA . GLU A 1 121 ? 31.100 -9.365 18.214 1.00 12.12 116 GLU A CA 1
ATOM 763 C C . GLU A 1 121 ? 30.094 -9.032 17.128 1.00 10.59 116 GLU A C 1
ATOM 764 O O . GLU A 1 121 ? 28.977 -9.586 17.101 1.00 11.49 116 GLU A O 1
ATOM 770 N N . PHE A 1 122 ? 30.463 -8.123 16.249 1.00 8.90 117 PHE A N 1
ATOM 771 C CA . PHE A 1 122 ? 29.663 -7.847 15.067 1.00 8.87 117 PHE A CA 1
ATOM 772 C C . PHE A 1 122 ? 30.593 -7.531 13.908 1.00 8.68 117 PHE A C 1
ATOM 773 O O . PHE A 1 122 ? 31.778 -7.227 14.109 1.00 8.74 117 PHE A O 1
ATOM 781 N N . THR A 1 123 ? 30.040 -7.569 12.705 1.00 7.46 118 THR A N 1
ATOM 782 C CA . THR A 1 123 ? 30.836 -7.410 11.504 1.00 7.64 118 THR A CA 1
ATOM 783 C C . THR A 1 123 ? 31.220 -5.966 11.184 1.00 7.50 118 THR A C 1
ATOM 784 O O . THR A 1 123 ? 30.396 -5.035 11.270 1.00 7.94 118 THR A O 1
ATOM 788 N N . LEU A 1 124 ? 32.472 -5.799 10.794 1.00 7.00 119 LEU A N 1
ATOM 789 C CA . LEU A 1 124 ? 32.987 -4.505 10.336 1.00 6.42 119 LEU A CA 1
ATOM 790 C C . LEU A 1 124 ? 33.222 -4.592 8.849 1.00 8.84 119 LEU A C 1
ATOM 791 O O . LEU A 1 124 ? 33.987 -5.465 8.381 1.00 9.85 119 LEU A O 1
ATOM 796 N N . VAL A 1 125 ? 32.534 -3.727 8.108 1.00 7.34 120 VAL A N 1
ATOM 797 C CA . VAL A 1 125 ? 32.539 -3.756 6.661 1.00 7.36 120 VAL A CA 1
ATOM 798 C C . VAL A 1 125 ? 33.531 -2.735 6.125 1.00 7.49 120 VAL A C 1
ATOM 799 O O . VAL A 1 125 ? 33.588 -1.596 6.608 1.00 7.46 120 VAL A O 1
ATOM 803 N N . SER A 1 126 ? 34.290 -3.133 5.093 1.00 7.80 121 SER A N 1
ATOM 804 C CA A SER A 1 126 ? 35.263 -2.239 4.481 0.50 8.56 121 SER A CA 1
ATOM 805 C CA B SER A 1 126 ? 35.266 -2.247 4.478 0.50 8.79 121 SER A CA 1
ATOM 806 C C . SER A 1 126 ? 34.692 -1.610 3.217 1.00 10.12 121 SER A C 1
ATOM 807 O O . SER A 1 126 ? 34.461 -2.317 2.217 1.00 11.74 121 SER A O 1
ATOM 812 N N . ASP A 1 127 ? 34.467 -0.292 3.262 1.00 10.59 122 ASP A N 1
ATOM 813 C CA . ASP A 1 127 ? 33.905 0.452 2.109 1.00 11.58 122 ASP A CA 1
ATOM 814 C C . ASP A 1 127 ? 35.070 1.115 1.353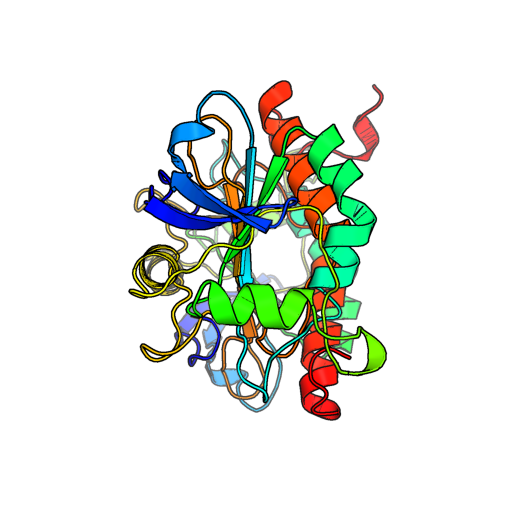 1.00 12.93 122 ASP A C 1
ATOM 815 O O . ASP A 1 127 ? 35.118 2.324 1.205 1.00 11.15 122 ASP A O 1
ATOM 820 N N . ILE A 1 128 ? 36.014 0.281 0.888 1.00 14.49 123 ILE A N 1
ATOM 821 C CA . ILE A 1 128 ? 37.275 0.757 0.296 1.00 17.44 123 ILE A CA 1
ATOM 822 C C . ILE A 1 128 ? 37.062 1.705 -0.859 1.00 16.71 123 ILE A C 1
ATOM 823 O O . ILE A 1 128 ? 37.708 2.783 -0.917 1.00 18.72 123 ILE A O 1
ATOM 828 N N . ASN A 1 129 ? 36.140 1.358 -1.746 1.00 16.10 124 ASN A N 1
ATOM 829 C CA . ASN A 1 129 ? 35.936 2.177 -2.935 1.00 16.58 124 ASN A CA 1
ATOM 830 C C . ASN A 1 129 ? 34.986 3.345 -2.691 1.00 15.31 124 ASN A C 1
ATOM 831 O O . ASN A 1 129 ? 34.739 4.131 -3.609 1.00 16.36 124 ASN A O 1
ATOM 836 N N . LYS A 1 130 ? 34.484 3.460 -1.459 1.00 13.94 125 LYS A N 1
ATOM 837 C CA . LYS A 1 130 ? 33.624 4.585 -1.022 1.00 14.47 125 LYS A CA 1
ATOM 838 C C . LYS A 1 130 ? 32.204 4.544 -1.582 1.00 14.77 125 LYS A C 1
ATOM 839 O O . LYS A 1 130 ? 31.366 5.422 -1.282 1.00 14.50 125 LYS A O 1
ATOM 845 N N . ASP A 1 131 ? 31.894 3.510 -2.350 1.00 14.06 126 ASP A N 1
ATOM 846 C CA . ASP A 1 131 ? 30.592 3.468 -2.992 1.00 15.45 126 ASP A CA 1
ATOM 847 C C . ASP A 1 131 ? 29.418 3.397 -1.996 1.00 13.69 126 ASP A C 1
ATOM 848 O O . ASP A 1 131 ? 28.346 3.987 -2.243 1.00 13.31 126 ASP A O 1
ATOM 853 N N . ILE A 1 132 ? 29.624 2.713 -0.876 1.00 10.72 127 ILE A N 1
ATOM 854 C CA . ILE A 1 132 ? 28.514 2.540 0.070 1.00 10.55 127 ILE A CA 1
ATOM 855 C C . ILE A 1 132 ? 28.244 3.898 0.725 1.00 10.36 127 ILE A C 1
ATOM 856 O O . ILE A 1 132 ? 27.102 4.359 0.742 1.00 9.51 127 ILE A O 1
ATOM 861 N N . SER A 1 133 ? 29.301 4.533 1.228 1.00 10.44 128 SER A N 1
ATOM 862 C CA . SER A 1 133 ? 29.152 5.840 1.882 1.00 11.60 128 SER A CA 1
ATOM 863 C C . SER A 1 133 ? 28.554 6.848 0.898 1.00 11.60 128 SER A C 1
ATOM 864 O O . SER A 1 133 ? 27.675 7.616 1.275 1.00 12.20 128 SER A O 1
ATOM 867 N N . LYS A 1 134 ? 29.017 6.825 -0.356 1.00 12.49 129 LYS A N 1
ATOM 868 C CA . LYS A 1 134 ? 28.494 7.733 -1.396 1.00 14.39 129 LYS A CA 1
ATOM 869 C C . LYS A 1 134 ? 26.979 7.556 -1.527 1.00 14.63 129 LYS A C 1
ATOM 870 O O . LYS A 1 134 ? 26.204 8.540 -1.452 1.00 15.01 129 LYS A O 1
ATOM 873 N N . ASN A 1 135 ? 26.561 6.309 -1.681 1.00 14.43 130 ASN A N 1
ATOM 874 C CA . ASN A 1 135 ? 25.149 6.011 -1.954 1.00 15.77 130 ASN A CA 1
ATOM 875 C C . ASN A 1 135 ? 24.216 6.209 -0.768 1.00 14.84 130 ASN A C 1
ATOM 876 O O . ASN A 1 135 ? 23.004 6.424 -0.952 1.00 16.47 130 ASN A O 1
ATOM 881 N N . TYR A 1 136 ? 24.771 6.158 0.441 1.00 11.98 131 TYR A N 1
ATOM 882 C CA . TYR A 1 136 ? 24.035 6.500 1.647 1.00 11.17 131 TYR A CA 1
ATOM 883 C C . TYR A 1 136 ? 24.153 8.005 2.008 1.00 10.87 131 TYR A C 1
ATOM 884 O O . TYR A 1 136 ? 23.639 8.435 3.031 1.00 11.58 131 TYR A O 1
ATOM 893 N N . ASN A 1 137 ? 24.792 8.784 1.139 1.00 11.13 132 ASN A N 1
ATOM 894 C CA . ASN A 1 137 ? 24.960 10.252 1.350 1.00 12.66 132 ASN A CA 1
ATOM 895 C C . ASN A 1 137 ? 25.686 10.614 2.633 1.00 12.33 132 ASN A C 1
ATOM 896 O O . ASN A 1 137 ? 25.348 11.593 3.303 1.00 13.44 132 ASN A O 1
ATOM 901 N N . VAL A 1 138 ? 26.693 9.823 2.982 1.00 11.46 133 VAL A N 1
ATOM 902 C CA . VAL A 1 138 ? 27.448 10.078 4.204 1.00 12.41 133 VAL A CA 1
ATOM 903 C C . VAL A 1 138 ? 28.949 10.164 3.947 1.00 13.67 133 VAL A C 1
ATOM 904 O O . VAL A 1 138 ? 29.734 10.069 4.884 1.00 15.41 133 VAL A O 1
ATOM 908 N N . LEU A 1 139 ? 29.356 10.382 2.692 1.00 13.80 134 LEU A N 1
ATOM 909 C CA . LEU A 1 139 ? 30.777 10.514 2.397 1.00 14.06 134 LEU A CA 1
ATOM 910 C C . LEU A 1 139 ? 31.183 11.992 2.537 1.00 16.51 134 LEU A C 1
ATOM 911 O O . LEU A 1 139 ? 30.559 12.882 1.921 1.00 16.49 134 LEU A O 1
ATOM 916 N N . TYR A 1 140 ? 32.217 12.234 3.338 1.00 16.67 135 TYR A N 1
ATOM 917 C CA . TYR A 1 140 ? 32.701 13.581 3.614 1.00 19.91 135 TYR A CA 1
ATOM 918 C C . TYR A 1 140 ? 33.964 13.831 2.805 1.00 21.48 135 TYR A C 1
ATOM 919 O O . TYR A 1 140 ? 34.887 13.020 2.848 1.00 21.20 135 TYR A O 1
ATOM 928 N N . ASP A 1 141 ? 33.990 14.943 2.060 1.00 22.47 136 ASP A N 1
ATOM 929 C CA . ASP A 1 141 ? 35.206 15.392 1.335 1.00 23.80 136 ASP A CA 1
ATOM 930 C C . ASP A 1 141 ? 35.823 14.307 0.458 1.00 24.11 136 ASP A C 1
ATOM 931 O O . ASP A 1 141 ? 37.057 14.224 0.345 1.00 25.38 136 ASP A O 1
ATOM 933 N N . ASN A 1 142 ? 34.963 13.474 -0.133 1.00 24.41 137 ASN A N 1
ATOM 934 C CA . ASN A 1 142 ? 35.352 12.267 -0.853 1.00 23.06 137 ASN A CA 1
ATOM 935 C C . ASN A 1 142 ? 36.463 11.497 -0.145 1.00 22.98 137 ASN A C 1
ATOM 936 O O . ASN A 1 142 ? 37.335 10.938 -0.806 1.00 23.65 137 ASN A O 1
ATOM 937 N N . SER A 1 143 ? 36.427 11.471 1.191 1.00 20.89 138 SER A N 1
ATOM 938 C CA . SER A 1 143 ? 37.520 10.937 2.001 1.00 20.15 138 SER A CA 1
ATOM 939 C C . SER A 1 143 ? 37.087 9.871 3.013 1.00 18.80 138 SER A C 1
ATOM 940 O O . SER A 1 143 ? 37.591 8.748 2.981 1.00 19.35 138 SER A O 1
ATOM 943 N N . PHE A 1 144 ? 36.173 10.223 3.922 1.00 15.59 139 PHE A N 1
ATOM 944 C CA . PHE A 1 144 ? 35.744 9.263 4.945 1.00 13.61 139 PHE A CA 1
ATOM 945 C C . PHE A 1 144 ? 34.252 9.391 5.253 1.00 12.35 139 PHE A C 1
ATOM 946 O O . PHE A 1 144 ? 33.602 10.310 4.781 1.00 11.37 139 PHE A O 1
ATOM 954 N N . ALA A 1 145 ? 33.711 8.427 5.978 1.00 10.53 140 ALA A N 1
ATOM 955 C CA . ALA A 1 145 ? 32.288 8.428 6.280 1.00 10.14 140 ALA A CA 1
ATOM 956 C C . ALA A 1 145 ? 31.969 9.287 7.470 1.00 8.99 140 ALA A C 1
ATOM 957 O O . ALA A 1 145 ? 32.678 9.267 8.482 1.00 9.13 140 ALA A O 1
ATOM 959 N N . LEU A 1 146 ? 30.860 10.010 7.363 1.00 8.90 141 LEU A N 1
ATOM 960 C CA . LEU A 1 146 ? 30.303 10.724 8.509 1.00 9.36 141 LEU A CA 1
ATOM 961 C C . LEU A 1 146 ? 29.659 9.718 9.479 1.00 9.10 141 LEU A C 1
ATOM 962 O O . LEU A 1 146 ? 29.512 8.511 9.152 1.00 9.93 141 LEU A O 1
ATOM 967 N N . ARG A 1 147 ? 29.234 10.220 10.648 1.00 8.64 142 ARG A N 1
ATOM 968 C CA . ARG A 1 147 ? 28.581 9.366 11.664 1.00 9.27 142 ARG A CA 1
ATOM 969 C C . ARG A 1 147 ? 27.132 9.164 11.319 1.00 9.38 142 ARG A C 1
ATOM 970 O O . ARG A 1 147 ? 26.246 9.725 12.003 1.00 9.55 142 ARG A O 1
ATOM 978 N N . GLY A 1 148 ? 26.892 8.412 10.251 1.00 8.84 143 GLY A N 1
ATOM 979 C CA . GLY A 1 148 ? 25.538 8.072 9.821 1.00 8.39 143 GLY A CA 1
ATOM 980 C C . GLY A 1 148 ? 25.077 6.762 10.427 1.00 9.34 143 GLY A C 1
ATOM 981 O O . GLY A 1 148 ? 25.887 5.851 10.652 1.00 9.00 143 GLY A O 1
ATOM 982 N N . LEU A 1 149 ? 23.765 6.644 10.630 1.00 7.17 144 LEU A N 1
ATOM 983 C CA . LEU A 1 149 ? 23.179 5.394 11.110 1.00 7.42 144 LEU A CA 1
ATOM 984 C C . LEU A 1 149 ? 21.871 5.205 10.395 1.00 7.89 144 LEU A C 1
ATOM 985 O O . LEU A 1 149 ? 21.086 6.162 10.273 1.00 8.20 144 LEU A O 1
ATOM 990 N N . PHE A 1 150 ? 21.645 3.985 9.910 1.00 6.23 145 PHE A N 1
ATOM 991 C CA . PHE A 1 150 ? 20.407 3.666 9.214 1.00 6.94 145 PHE A CA 1
ATOM 992 C C . PHE A 1 150 ? 19.806 2.398 9.780 1.00 7.66 145 PHE A C 1
ATOM 993 O O . PHE A 1 150 ? 20.533 1.445 10.118 1.00 8.12 145 PHE A O 1
ATOM 1001 N N . ILE A 1 151 ? 18.488 2.357 9.871 1.00 7.02 146 ILE A N 1
ATOM 1002 C CA . ILE A 1 151 ? 17.849 1.089 10.223 1.00 7.86 146 ILE A CA 1
ATOM 1003 C C . ILE A 1 151 ? 17.106 0.639 8.969 1.00 9.10 146 ILE A C 1
ATOM 1004 O O . ILE A 1 151 ? 16.365 1.423 8.371 1.00 9.81 146 ILE A O 1
ATOM 1009 N N . ILE A 1 152 ? 17.294 -0.629 8.613 1.00 9.59 147 ILE A N 1
ATOM 1010 C CA A ILE A 1 152 ? 16.656 -1.241 7.438 0.50 10.41 147 ILE A CA 1
ATOM 1011 C CA B ILE A 1 152 ? 16.687 -1.262 7.428 0.50 10.10 147 ILE A CA 1
ATOM 1012 C C . ILE A 1 152 ? 15.776 -2.391 7.930 1.00 10.47 147 ILE A C 1
ATOM 1013 O O . ILE A 1 152 ? 16.208 -3.210 8.761 1.00 10.83 147 ILE A O 1
ATOM 1022 N N . ASP A 1 153 ? 14.533 -2.449 7.441 1.00 9.44 148 ASP A N 1
ATOM 1023 C CA . ASP A 1 153 ? 13.608 -3.460 7.925 1.00 10.85 148 ASP A CA 1
ATOM 1024 C C . ASP A 1 153 ? 13.700 -4.759 7.120 1.00 12.10 148 ASP A C 1
ATOM 1025 O O . ASP A 1 153 ? 14.579 -4.894 6.245 1.00 10.48 148 ASP A O 1
ATOM 1030 N N . LYS A 1 154 ? 12.816 -5.717 7.414 1.00 13.78 149 LYS A N 1
ATOM 1031 C CA . LYS A 1 154 ? 12.967 -7.070 6.838 1.00 16.68 149 LYS A CA 1
ATOM 1032 C C . LYS A 1 154 ? 12.533 -7.117 5.362 1.00 16.90 149 LYS A C 1
ATOM 1033 O O . LYS A 1 154 ? 12.758 -8.111 4.676 1.00 18.60 149 LYS A O 1
ATOM 1039 N N . ASN A 1 155 ? 11.923 -6.034 4.886 1.00 16.02 150 ASN A N 1
ATOM 1040 C CA . ASN A 1 155 ? 11.615 -5.847 3.476 1.00 16.67 150 ASN A CA 1
ATOM 1041 C C . ASN A 1 155 ? 12.697 -5.087 2.707 1.00 16.08 150 ASN A C 1
ATOM 1042 O O . ASN A 1 155 ? 12.574 -4.872 1.501 1.00 16.86 150 ASN A O 1
ATOM 1047 N N . GLY A 1 156 ? 13.734 -4.632 3.407 1.00 15.20 151 GLY A N 1
ATOM 1048 C CA . GLY A 1 156 ? 14.799 -3.894 2.761 1.00 14.81 151 GLY A CA 1
ATOM 1049 C C . GLY A 1 156 ? 14.513 -2.405 2.610 1.00 15.25 151 GLY A C 1
ATOM 1050 O O . GLY A 1 156 ? 15.176 -1.731 1.838 1.00 16.72 151 GLY A O 1
ATOM 1051 N N . CYS A 1 157 ? 13.542 -1.896 3.361 1.00 13.98 152 CYS A N 1
ATOM 1052 C CA . CYS A 1 157 ? 13.199 -0.478 3.348 1.00 14.66 152 CYS A CA 1
ATOM 1053 C C . CYS A 1 157 ? 13.956 0.282 4.447 1.00 12.37 152 CYS A C 1
ATOM 1054 O O . CYS A 1 157 ? 14.037 -0.195 5.570 1.00 12.26 152 CYS A O 1
ATOM 1057 N N . VAL A 1 158 ? 14.423 1.489 4.129 1.00 11.22 153 VAL A N 1
ATOM 1058 C CA . VAL A 1 158 ? 15.056 2.352 5.150 1.00 11.10 153 VAL A CA 1
ATOM 1059 C C . VAL A 1 158 ? 13.977 2.972 6.040 1.00 11.88 153 VAL A C 1
ATOM 1060 O O . VAL A 1 158 ? 13.066 3.680 5.546 1.00 12.23 153 VAL A O 1
ATOM 1064 N N . ARG A 1 159 ? 14.082 2.706 7.337 1.00 10.76 154 ARG A N 1
ATOM 1065 C CA . ARG A 1 159 ? 13.085 3.121 8.312 1.00 11.66 154 ARG A CA 1
ATOM 1066 C C . ARG A 1 159 ? 13.566 4.213 9.266 1.00 12.46 154 ARG A C 1
ATOM 1067 O O . ARG A 1 159 ? 12.776 4.722 10.083 1.00 14.02 154 ARG A O 1
ATOM 1075 N N . HIS A 1 160 ? 14.855 4.541 9.218 1.00 9.99 155 HIS A N 1
ATOM 1076 C CA . HIS A 1 160 ? 15.361 5.590 10.091 1.00 9.57 155 HIS A CA 1
ATOM 1077 C C . HIS A 1 160 ? 16.722 5.985 9.586 1.00 9.65 155 HIS A C 1
ATOM 1078 O O . HIS A 1 160 ? 17.471 5.149 9.112 1.00 7.52 155 HIS A O 1
ATOM 1085 N N . GLN A 1 161 ? 17.029 7.273 9.685 1.00 8.86 156 GLN A N 1
ATOM 1086 C CA . GLN A 1 161 ? 18.320 7.763 9.232 1.00 10.23 156 GLN A CA 1
ATOM 1087 C C . GLN A 1 161 ? 18.733 8.860 10.220 1.00 10.13 156 GLN A C 1
ATOM 1088 O O . GLN A 1 161 ? 17.919 9.738 10.575 1.00 9.07 156 GLN A O 1
ATOM 1094 N N . THR A 1 162 ? 19.978 8.804 10.694 1.00 10.03 157 THR A N 1
ATOM 1095 C CA A THR A 1 162 ? 20.521 9.835 11.602 0.50 10.57 157 THR A CA 1
ATOM 1096 C CA B THR A 1 162 ? 20.494 9.885 11.525 0.50 10.09 157 THR A CA 1
ATOM 1097 C C . THR A 1 162 ? 21.944 10.125 11.146 1.00 10.73 157 THR A C 1
ATOM 1098 O O . THR A 1 162 ? 22.660 9.187 10.779 1.00 11.05 157 THR A O 1
ATOM 1105 N N . VAL A 1 163 ? 22.355 11.386 11.202 1.00 8.50 158 VAL A N 1
ATOM 1106 C CA . VAL A 1 163 ? 23.767 11.721 10.971 1.00 8.26 158 VAL A CA 1
ATOM 1107 C C . VAL A 1 163 ? 24.142 12.666 12.109 1.00 9.30 158 VAL A C 1
ATOM 1108 O O . VAL A 1 163 ? 23.601 13.773 12.212 1.00 8.44 158 VAL A O 1
ATOM 1112 N N . ASN A 1 164 ? 25.017 12.192 12.991 1.00 9.65 159 ASN A N 1
ATOM 1113 C CA . ASN A 1 164 ? 25.486 12.939 14.161 1.00 11.91 159 ASN A CA 1
ATOM 1114 C C . ASN A 1 164 ? 26.611 13.878 13.730 1.00 13.02 159 ASN A C 1
ATOM 1115 O O . ASN A 1 164 ? 27.252 13.641 12.695 1.00 13.18 159 ASN A O 1
ATOM 1120 N N . ASP A 1 165 ? 26.858 14.928 14.523 1.00 13.13 160 ASP A N 1
ATOM 1121 C CA . ASP A 1 165 ? 27.995 15.801 14.331 1.00 14.67 160 ASP A CA 1
ATOM 1122 C C . ASP A 1 165 ? 29.277 14.916 14.410 1.00 14.45 160 ASP A C 1
ATOM 1123 O O . ASP A 1 165 ? 29.350 13.996 15.233 1.00 14.67 160 ASP A O 1
ATOM 1128 N N . LEU A 1 166 ? 30.273 15.184 13.577 1.00 13.66 161 LEU A N 1
ATOM 1129 C CA . LEU A 1 166 ? 31.499 14.362 13.587 1.00 14.73 161 LEU A CA 1
ATOM 1130 C C . LEU A 1 166 ? 32.131 14.191 15.000 1.00 14.09 161 LEU A C 1
ATOM 1131 O O . LEU A 1 166 ? 32.569 13.099 15.340 1.00 14.81 161 LEU A O 1
ATOM 1136 N N . PRO A 1 167 ? 32.222 15.266 15.798 1.00 13.11 162 PRO A N 1
ATOM 1137 C CA . PRO A 1 167 ? 32.814 15.053 17.146 1.00 13.74 162 PRO A CA 1
ATOM 1138 C C . PRO A 1 167 ? 31.971 14.337 18.202 1.00 13.64 162 PRO A C 1
ATOM 1139 O O . PRO A 1 167 ? 32.439 14.196 19.357 1.00 14.64 162 PRO A O 1
ATOM 1143 N N . ILE A 1 168 ? 30.756 13.898 17.857 1.00 11.10 163 ILE A N 1
ATOM 1144 C CA . ILE A 1 168 ? 29.809 13.430 18.864 1.00 11.57 163 ILE A CA 1
ATOM 1145 C C . ILE A 1 168 ? 29.427 11.970 18.647 1.00 11.56 163 ILE A C 1
ATOM 1146 O O . ILE A 1 168 ? 28.809 11.622 17.632 1.00 11.41 163 ILE A O 1
ATOM 1151 N N . GLY A 1 169 ? 29.797 11.110 19.598 1.00 12.23 164 GLY A N 1
ATOM 1152 C CA . GLY A 1 169 ? 29.473 9.664 19.466 1.00 12.25 164 GLY A CA 1
ATOM 1153 C C . GLY A 1 169 ? 27.981 9.387 19.593 1.00 14.03 164 GLY A C 1
ATOM 1154 O O . GLY A 1 169 ? 27.243 10.194 20.165 1.00 14.10 164 GLY A O 1
ATOM 1155 N N . ARG A 1 170 ? 27.513 8.259 19.065 1.00 13.76 165 ARG A N 1
ATOM 1156 C CA . ARG A 1 170 ? 26.094 7.936 19.183 1.00 14.54 165 ARG A CA 1
ATOM 1157 C C . ARG A 1 170 ? 25.759 7.249 20.492 1.00 14.49 165 ARG A C 1
ATOM 1158 O O . ARG A 1 170 ? 26.607 6.603 21.094 1.00 15.72 165 ARG A O 1
ATOM 1166 N N . ASN A 1 171 ? 24.501 7.388 20.909 1.00 14.34 166 ASN A N 1
ATOM 1167 C CA . ASN A 1 171 ? 24.021 6.786 22.144 1.00 14.19 166 ASN A CA 1
ATOM 1168 C C . ASN A 1 171 ? 23.283 5.474 21.817 1.00 12.76 166 ASN A C 1
ATOM 1169 O O . ASN A 1 171 ? 22.197 5.490 21.216 1.00 10.97 166 ASN A O 1
ATOM 1174 N N . VAL A 1 172 ? 23.893 4.346 22.155 1.00 12.48 167 VAL A N 1
ATOM 1175 C CA . VAL A 1 172 ? 23.304 3.048 21.845 1.00 12.78 167 VAL A CA 1
ATOM 1176 C C . VAL A 1 172 ? 21.922 2.823 22.457 1.00 12.49 167 VAL A C 1
ATOM 1177 O O . VAL A 1 172 ? 21.089 2.159 21.821 1.00 11.25 167 VAL A O 1
ATOM 1181 N N . GLN A 1 173 ? 21.674 3.357 23.663 1.00 11.86 168 GLN A N 1
ATOM 1182 C CA . GLN A 1 173 ? 20.349 3.140 24.278 1.00 12.75 168 GLN A CA 1
ATOM 1183 C C . GLN A 1 173 ? 19.254 3.804 23.441 1.00 12.46 168 GLN A C 1
ATOM 1184 O O . GLN A 1 173 ? 18.130 3.240 23.282 1.00 12.84 168 GLN A O 1
ATOM 1187 N N . GLU A 1 174 ? 19.570 4.991 22.904 1.00 11.53 169 GLU A N 1
ATOM 1188 C CA . GLU A 1 174 ? 18.661 5.729 22.009 1.00 11.63 169 GLU A CA 1
ATOM 1189 C C . GLU A 1 174 ? 18.395 4.936 20.730 1.00 11.98 169 GLU A C 1
ATOM 1190 O O . GLU A 1 174 ? 17.231 4.852 20.264 1.00 11.54 169 GLU A O 1
ATOM 1192 N N . VAL A 1 175 ? 19.456 4.309 20.192 1.00 9.44 170 VAL A N 1
ATOM 1193 C CA . VAL A 1 175 ? 19.305 3.536 18.973 1.00 8.86 170 VAL A CA 1
ATOM 1194 C C . VAL A 1 175 ? 18.363 2.353 19.239 1.00 8.26 170 VAL A C 1
ATOM 1195 O O . VAL A 1 175 ? 17.465 2.021 18.413 1.00 8.90 170 VAL A O 1
ATOM 1199 N N . LEU A 1 176 ? 18.553 1.724 20.396 1.00 8.18 171 LEU A N 1
ATOM 1200 C CA . LEU A 1 176 ? 17.754 0.556 20.748 1.00 8.40 171 LEU A CA 1
ATOM 1201 C C . LEU A 1 176 ? 16.296 0.941 20.948 1.00 8.77 171 LEU A C 1
ATOM 1202 O O . LEU A 1 176 ? 15.406 0.184 20.524 1.00 9.41 171 LEU A O 1
ATOM 1207 N N . ARG A 1 177 ? 16.046 2.112 21.547 1.00 9.53 172 ARG A N 1
ATOM 1208 C CA . ARG A 1 177 ? 14.658 2.606 21.670 1.00 10.24 172 ARG A CA 1
ATOM 1209 C C . ARG A 1 177 ? 14.045 2.836 20.279 1.00 10.29 172 ARG A C 1
ATOM 1210 O O . ARG A 1 177 ? 12.887 2.485 20.056 1.00 9.07 172 ARG A O 1
ATOM 1212 N N . THR A 1 178 ? 14.817 3.410 19.356 1.00 10.49 173 THR A N 1
ATOM 1213 C CA . THR A 1 178 ? 14.353 3.612 17.972 1.00 11.24 173 THR A CA 1
ATOM 1214 C C . THR A 1 178 ? 13.992 2.310 17.297 1.00 10.60 173 THR A C 1
ATOM 1215 O O . THR A 1 178 ? 12.947 2.192 16.640 1.00 10.50 173 THR A O 1
ATOM 1219 N N . ILE A 1 179 ? 14.856 1.311 17.446 1.00 8.87 174 ILE A N 1
ATOM 1220 C CA . ILE A 1 179 ? 14.568 0.007 16.882 1.00 9.78 174 ILE A CA 1
ATOM 1221 C C . ILE A 1 179 ? 13.273 -0.572 17.468 1.00 9.37 174 ILE A C 1
ATOM 1222 O O . ILE A 1 179 ? 12.419 -1.081 16.699 1.00 9.91 174 ILE A O 1
ATOM 1227 N N . ASP A 1 180 ? 13.128 -0.512 18.794 1.00 10.19 175 ASP A N 1
ATOM 1228 C CA . ASP A 1 180 ? 11.878 -0.938 19.480 1.00 11.79 175 ASP A CA 1
ATOM 1229 C C . ASP A 1 180 ? 10.623 -0.274 18.879 1.00 12.10 175 ASP A C 1
ATOM 1230 O O . ASP A 1 180 ? 9.584 -0.937 18.660 1.00 11.57 175 ASP A O 1
ATOM 1235 N N . SER A 1 181 ? 10.714 1.025 18.636 1.00 12.00 176 SER A N 1
ATOM 1236 C CA . SER A 1 181 ? 9.584 1.747 18.018 1.00 11.94 176 SER A CA 1
ATOM 1237 C C . SER A 1 181 ? 9.250 1.249 16.619 1.00 12.23 176 SER A C 1
ATOM 1238 O O . SER A 1 181 ? 8.067 1.141 16.273 1.00 11.21 176 SER A O 1
ATOM 1241 N N . ILE A 1 182 ? 10.270 0.923 15.816 1.00 10.30 177 ILE A N 1
ATOM 1242 C CA . ILE A 1 182 ? 10.073 0.437 14.464 1.00 12.95 177 ILE A CA 1
ATOM 1243 C C . ILE A 1 182 ? 9.432 -0.951 14.498 1.00 12.53 177 ILE A C 1
ATOM 1244 O O . ILE A 1 182 ? 8.474 -1.244 13.756 1.00 13.22 177 ILE A O 1
ATOM 1249 N N . ILE A 1 183 ? 9.940 -1.799 15.390 1.00 12.47 178 ILE A N 1
ATOM 1250 C CA . ILE A 1 183 ? 9.402 -3.141 15.518 1.00 13.42 178 ILE A CA 1
ATOM 1251 C C . ILE A 1 183 ? 7.913 -3.075 15.967 1.00 15.11 178 ILE A C 1
ATOM 1252 O O . ILE A 1 183 ? 7.067 -3.817 15.446 1.00 15.38 178 ILE A O 1
ATOM 1257 N N . HIS A 1 184 ? 7.610 -2.157 16.880 1.00 16.09 179 HIS A N 1
ATOM 1258 C CA . HIS A 1 184 ? 6.240 -1.960 17.387 1.00 18.37 179 HIS A CA 1
ATOM 1259 C C . HIS A 1 184 ? 5.281 -1.551 16.256 1.00 18.57 179 HIS A C 1
ATOM 1260 O O . HIS A 1 184 ? 4.170 -2.103 16.154 1.00 19.03 179 HIS A O 1
ATOM 1267 N N . VAL A 1 185 ? 5.719 -0.621 15.399 1.00 18.55 180 VAL A N 1
ATOM 1268 C CA . VAL A 1 185 ? 4.966 -0.256 14.163 1.00 18.71 180 VAL A CA 1
ATOM 1269 C C . VAL A 1 185 ? 4.742 -1.473 13.263 1.00 18.44 180 VAL A C 1
ATOM 1270 O O . VAL A 1 185 ? 3.643 -1.656 12.696 1.00 18.75 180 VAL A O 1
ATOM 1274 N N . ASP A 1 186 ? 5.773 -2.308 13.097 1.00 17.17 181 ASP A N 1
ATOM 1275 C CA . ASP A 1 186 ? 5.663 -3.457 12.215 1.00 18.10 181 ASP A CA 1
ATOM 1276 C C . ASP A 1 186 ? 4.664 -4.470 12.765 1.00 19.88 181 ASP A C 1
ATOM 1277 O O . ASP A 1 186 ? 3.971 -5.121 11.994 1.00 19.50 181 ASP A O 1
ATOM 1282 N N . THR A 1 187 ? 4.602 -4.593 14.085 1.00 21.16 182 THR A N 1
ATOM 1283 C CA . THR A 1 187 ? 3.728 -5.604 14.674 1.00 24.76 182 THR A CA 1
ATOM 1284 C C . THR A 1 187 ? 2.310 -5.089 14.981 1.00 26.17 182 THR A C 1
ATOM 1285 O O . THR A 1 187 ? 1.358 -5.880 14.992 1.00 27.15 182 THR A O 1
ATOM 1289 N N . SER A 1 188 ? 2.156 -3.775 15.185 1.00 27.49 183 SER A N 1
ATOM 1290 C CA . SER A 1 188 ? 0.877 -3.184 15.625 1.00 28.63 183 SER A CA 1
ATOM 1291 C C . SER A 1 188 ? 0.187 -2.271 14.597 1.00 29.63 183 SER A C 1
ATOM 1292 O O . SER A 1 188 ? -1.046 -2.095 14.633 1.00 29.63 183 SER A O 1
ATOM 1295 N N . GLY A 1 189 ? 0.979 -1.643 13.728 1.00 30.12 184 GLY A N 1
ATOM 1296 C CA . GLY A 1 189 ? 0.472 -0.644 12.780 1.00 30.48 184 GLY A CA 1
ATOM 1297 C C . GLY A 1 189 ? 0.030 0.695 13.374 1.00 30.93 184 GLY A C 1
ATOM 1298 O O . GLY A 1 189 ? -0.632 1.481 12.691 1.00 31.77 184 GLY A O 1
ATOM 1299 N N . GLU A 1 190 ? 0.391 0.980 14.628 1.00 30.41 185 GLU A N 1
ATOM 1300 C CA . GLU A 1 190 ? 0.000 2.246 15.254 1.00 30.44 185 GLU A CA 1
ATOM 1301 C C . GLU A 1 190 ? 0.802 3.459 14.786 1.00 30.23 185 GLU A C 1
ATOM 1302 O O . GLU A 1 190 ? 2.037 3.427 14.744 1.00 29.75 185 GLU A O 1
ATOM 1308 N N . VAL A 1 191 ? 0.085 4.534 14.467 1.00 29.08 186 VAL A N 1
ATOM 1309 C CA . VAL A 1 191 ? 0.702 5.813 14.163 1.00 29.01 186 VAL A CA 1
ATOM 1310 C C . VAL A 1 191 ? 0.748 6.666 15.409 1.00 29.71 186 VAL A C 1
ATOM 1311 O O . VAL A 1 191 ? -0.279 6.873 16.075 1.00 29.80 186 VAL A O 1
ATOM 1315 N N . CYS A 1 192 ? 1.938 7.153 15.744 1.00 30.02 187 CYS A N 1
ATOM 1316 C CA . CYS A 1 192 ? 2.059 8.127 16.815 1.00 31.43 187 CYS A CA 1
ATOM 1317 C C . CYS A 1 192 ? 1.486 7.536 18.134 1.00 32.70 187 CYS A C 1
ATOM 1318 O O . CYS A 1 192 ? 0.559 8.106 18.725 1.00 32.81 187 CYS A O 1
ATOM 1321 N N . PRO A 1 193 ? 2.031 6.383 18.585 1.00 34.01 188 PRO A N 1
ATOM 1322 C CA . PRO A 1 193 ? 1.452 5.604 19.702 1.00 34.92 188 PRO A CA 1
ATOM 1323 C C . PRO A 1 193 ? 1.255 6.413 20.995 1.00 35.82 188 PRO A C 1
ATOM 1324 O O . PRO A 1 193 ? 2.211 7.015 21.502 1.00 36.81 188 PRO A O 1
ATOM 1328 N N . LEU B 1 26 ? 24.049 16.695 4.101 1.00 24.73 21 LEU B N 1
ATOM 1329 C CA . LEU B 1 26 ? 23.679 18.037 4.661 1.00 25.47 21 LEU B CA 1
ATOM 1330 C C . LEU B 1 26 ? 24.505 18.443 5.892 1.00 25.90 21 LEU B C 1
ATOM 1331 O O . LEU B 1 26 ? 24.857 19.616 6.037 1.00 25.66 21 LEU B O 1
ATOM 1336 N N . VAL B 1 27 ? 24.771 17.478 6.779 1.00 26.27 22 VAL B N 1
ATOM 1337 C CA . VAL B 1 27 ? 25.558 17.712 8.007 1.00 26.56 22 VAL B CA 1
ATOM 1338 C C . VAL B 1 27 ? 26.975 18.121 7.609 1.00 27.12 22 VAL B C 1
ATOM 1339 O O . VAL B 1 27 ? 27.569 17.526 6.684 1.00 26.63 22 VAL B O 1
ATOM 1343 N N . THR B 1 28 ? 27.486 19.146 8.301 1.00 26.66 23 THR B N 1
ATOM 1344 C CA . THR B 1 28 ? 28.769 19.852 8.009 1.00 26.96 23 THR B CA 1
ATOM 1345 C C . THR B 1 28 ? 28.690 20.923 6.923 1.00 26.20 23 THR B C 1
ATOM 1346 O O . THR B 1 28 ? 29.628 21.710 6.751 1.00 27.36 23 THR B O 1
ATOM 1350 N N . LYS B 1 29 ? 27.575 20.976 6.211 1.00 24.86 24 LYS B N 1
ATOM 1351 C CA . LYS B 1 29 ? 27.441 21.962 5.154 1.00 23.17 24 LYS B CA 1
ATOM 1352 C C . LYS B 1 29 ? 26.571 23.125 5.647 1.00 21.88 24 LYS B C 1
ATOM 1353 O O . LYS B 1 29 ? 25.909 23.022 6.707 1.00 19.67 24 LYS B O 1
ATOM 1356 N N . LYS B 1 30 ? 26.619 24.232 4.907 1.00 19.99 25 LYS B N 1
ATOM 1357 C CA . LYS B 1 30 ? 25.811 25.416 5.236 1.00 18.94 25 LYS B CA 1
ATOM 1358 C C . LYS B 1 30 ? 24.334 25.139 4.988 1.00 16.99 25 LYS B C 1
ATOM 1359 O O . LYS B 1 30 ? 23.952 24.703 3.896 1.00 17.44 25 LYS B O 1
ATOM 1365 N N . ALA B 1 31 ? 23.507 25.473 5.970 1.00 14.10 26 ALA B N 1
ATOM 1366 C CA . ALA B 1 31 ? 22.082 25.177 5.905 1.00 12.46 26 ALA B CA 1
ATOM 1367 C C . ALA B 1 31 ? 21.398 26.022 4.811 1.00 11.25 26 ALA B C 1
ATOM 1368 O O . ALA B 1 31 ? 21.753 27.171 4.590 1.00 11.08 26 ALA B O 1
ATOM 1370 N N . TYR B 1 32 ? 20.415 25.428 4.158 1.00 9.76 27 TYR B N 1
ATOM 1371 C CA . TYR B 1 32 ? 19.593 26.143 3.199 1.00 10.30 27 TYR B CA 1
ATOM 1372 C C . TYR B 1 32 ? 18.865 27.282 3.886 1.00 9.67 27 TYR B C 1
ATOM 1373 O O . TYR B 1 32 ? 18.070 27.070 4.820 1.00 9.20 27 TYR B O 1
ATOM 1382 N N . ASN B 1 33 ? 19.130 28.500 3.403 1.00 11.37 28 ASN B N 1
ATOM 1383 C CA . ASN B 1 33 ? 18.604 29.706 4.001 1.00 13.37 28 ASN B CA 1
ATOM 1384 C C . ASN B 1 33 ? 17.257 30.069 3.382 1.00 15.23 28 ASN B C 1
ATOM 1385 O O . ASN B 1 33 ? 17.193 30.787 2.406 1.00 15.73 28 ASN B O 1
ATOM 1390 N N . PHE B 1 34 ? 16.178 29.615 3.987 1.00 15.29 29 PHE B N 1
ATOM 1391 C CA . PHE B 1 34 ? 14.860 29.860 3.406 1.00 16.02 29 PHE B CA 1
ATOM 1392 C C . PHE B 1 34 ? 14.274 31.176 3.853 1.00 16.22 29 PHE B C 1
ATOM 1393 O O . PHE B 1 34 ? 14.705 31.760 4.847 1.00 16.61 29 PHE B O 1
ATOM 1401 N N . THR B 1 35 ? 13.277 31.637 3.093 1.00 17.43 30 THR B N 1
ATOM 1402 C CA . THR B 1 35 ? 12.401 32.721 3.520 1.00 18.37 30 THR B CA 1
ATOM 1403 C C . THR B 1 35 ? 10.965 32.219 3.291 1.00 17.15 30 THR B C 1
ATOM 1404 O O . THR B 1 35 ? 10.617 31.694 2.203 1.00 17.75 30 THR B O 1
ATOM 1408 N N . ALA B 1 36 ? 10.143 32.312 4.330 1.00 13.68 31 ALA B N 1
ATOM 1409 C CA . ALA B 1 36 ? 8.787 31.762 4.235 1.00 12.30 31 ALA B CA 1
ATOM 1410 C C . ALA B 1 36 ? 7.942 32.515 5.238 1.00 11.97 31 ALA B C 1
ATOM 1411 O O . ALA B 1 36 ? 8.473 33.117 6.167 1.00 12.22 31 ALA B O 1
ATOM 1413 N N . GLN B 1 37 ? 6.636 32.467 5.068 1.00 10.73 32 GLN B N 1
ATOM 1414 C CA . GLN B 1 37 ? 5.760 33.019 6.107 1.00 10.95 32 GLN B CA 1
ATOM 1415 C C . GLN B 1 37 ? 5.654 32.052 7.254 1.00 10.24 32 GLN B C 1
ATOM 1416 O O . GLN B 1 37 ? 5.660 30.820 7.059 1.00 9.25 32 GLN B O 1
ATOM 1422 N N . GLY B 1 38 ? 5.559 32.610 8.451 1.00 8.93 33 GLY B N 1
ATOM 1423 C CA . GLY B 1 38 ? 5.361 31.791 9.628 1.00 9.61 33 GLY B CA 1
ATOM 1424 C C . GLY B 1 38 ? 4.282 32.404 10.500 1.00 9.29 33 GLY B C 1
ATOM 1425 O O . GLY B 1 38 ? 3.915 33.589 10.331 1.00 9.32 33 GLY B O 1
ATOM 1426 N N . LEU B 1 39 ? 3.764 31.589 11.406 1.00 8.14 34 LEU B N 1
ATOM 1427 C CA . LEU B 1 39 ? 2.750 32.027 12.344 1.00 9.15 34 LEU B CA 1
ATOM 1428 C C . LEU B 1 39 ? 3.438 31.957 13.710 1.00 9.64 34 LEU B C 1
ATOM 1429 O O . LEU B 1 39 ? 3.842 30.862 14.149 1.00 9.42 34 LEU B O 1
ATOM 1434 N N . ASN B 1 40 ? 3.647 33.102 14.361 1.00 8.85 35 ASN B N 1
ATOM 1435 C CA . ASN B 1 40 ? 4.398 33.072 15.638 1.00 10.39 35 ASN B CA 1
ATOM 1436 C C . ASN B 1 40 ? 3.564 32.767 16.903 1.00 10.79 35 ASN B C 1
ATOM 1437 O O . ASN B 1 40 ? 2.364 32.463 16.820 1.00 9.08 35 ASN B O 1
ATOM 1442 N N . LYS B 1 41 ? 4.200 32.858 18.079 1.00 11.56 36 LYS B N 1
ATOM 1443 C CA . LYS B 1 41 ? 3.558 32.445 19.321 1.00 13.65 36 LYS B CA 1
ATOM 1444 C C . LYS B 1 41 ? 2.398 33.365 19.684 1.00 14.24 36 LYS B C 1
ATOM 1445 O O . LYS B 1 41 ? 1.537 33.001 20.486 1.00 15.96 36 LYS B O 1
ATOM 1451 N N . ASN B 1 42 ? 2.358 34.533 19.059 1.00 15.00 37 ASN B N 1
ATOM 1452 C CA . ASN B 1 42 ? 1.267 35.481 19.284 1.00 16.27 37 ASN B CA 1
ATOM 1453 C C . ASN B 1 42 ? 0.277 35.471 18.134 1.00 16.20 37 ASN B C 1
ATOM 1454 O O . ASN B 1 42 ? -0.577 36.361 18.015 1.00 15.50 37 ASN B O 1
ATOM 1459 N N . ASN B 1 43 ? 0.381 34.430 17.306 1.00 15.03 38 ASN B N 1
ATOM 1460 C CA . ASN B 1 43 ? -0.436 34.272 16.103 1.00 15.16 38 ASN B CA 1
ATOM 1461 C C . ASN B 1 43 ? -0.425 35.464 15.166 1.00 16.05 38 ASN B C 1
ATOM 1462 O O . ASN B 1 43 ? -1.458 35.836 14.588 1.00 15.40 38 ASN B O 1
ATOM 1467 N N . GLU B 1 44 ? 0.759 36.063 15.050 1.00 14.80 39 GLU B N 1
ATOM 1468 C CA . GLU B 1 44 ? 1.084 37.050 14.055 1.00 15.73 39 GLU B CA 1
ATOM 1469 C C . GLU B 1 44 ? 1.778 36.377 12.886 1.00 14.86 39 GLU B C 1
ATOM 1470 O O . GLU B 1 44 ? 2.598 35.469 13.086 1.00 14.25 39 GLU B O 1
ATOM 1473 N N . ILE B 1 45 ? 1.445 36.816 11.675 1.00 14.05 40 ILE B N 1
ATOM 1474 C CA . ILE B 1 45 ? 2.100 36.298 10.473 1.00 14.27 40 ILE B CA 1
ATOM 1475 C C . ILE B 1 45 ? 3.395 37.081 10.305 1.00 14.61 40 ILE B C 1
ATOM 1476 O O . ILE B 1 45 ? 3.375 38.327 10.259 1.00 13.71 40 ILE B O 1
ATOM 1481 N N . ILE B 1 46 ? 4.510 36.355 10.242 1.00 12.90 41 ILE B N 1
ATOM 1482 C CA . ILE B 1 46 ? 5.825 36.962 10.128 1.00 13.80 41 ILE B CA 1
ATOM 1483 C C . ILE B 1 46 ? 6.613 36.378 8.960 1.00 14.19 41 ILE B C 1
ATOM 1484 O O . ILE B 1 46 ? 6.311 35.295 8.438 1.00 12.17 41 ILE B O 1
ATOM 1489 N N . ASN B 1 47 ? 7.626 37.115 8.525 1.00 15.28 42 ASN B N 1
ATOM 1490 C CA . ASN B 1 47 ? 8.553 36.535 7.572 1.00 16.90 42 ASN B CA 1
ATOM 1491 C C . ASN B 1 47 ? 9.680 35.864 8.331 1.00 16.78 42 ASN B C 1
ATOM 1492 O O . ASN B 1 47 ? 10.388 36.530 9.102 1.00 18.44 42 ASN B O 1
ATOM 1497 N N . VAL B 1 48 ? 9.866 34.564 8.107 1.00 14.54 43 VAL B N 1
ATOM 1498 C CA . VAL B 1 48 ? 10.880 33.798 8.820 1.00 16.02 43 VAL B CA 1
ATOM 1499 C C . VAL B 1 48 ? 12.039 33.589 7.880 1.00 16.86 43 VAL B C 1
ATOM 1500 O O . VAL B 1 48 ? 11.888 33.005 6.818 1.00 18.03 43 VAL B O 1
ATOM 1504 N N . ASP B 1 49 ? 13.197 34.071 8.305 1.00 18.41 44 ASP B N 1
ATOM 1505 C CA . ASP B 1 49 ? 14.406 34.083 7.503 1.00 19.38 44 ASP B CA 1
ATOM 1506 C C . ASP B 1 49 ? 15.461 33.374 8.334 1.00 18.50 44 ASP B C 1
ATOM 1507 O O . ASP B 1 49 ? 15.823 33.876 9.394 1.00 17.17 44 ASP B O 1
ATOM 1512 N N . LEU B 1 50 ? 15.960 32.233 7.860 1.00 18.42 45 LEU B N 1
ATOM 1513 C CA . LEU B 1 50 ? 16.895 31.442 8.673 1.00 19.42 45 LEU B CA 1
ATOM 1514 C C . LEU B 1 50 ? 18.126 32.272 8.999 1.00 19.63 45 LEU B C 1
ATOM 1515 O O . LEU B 1 50 ? 18.664 32.201 10.111 1.00 19.81 45 LEU B O 1
ATOM 1520 N N . SER B 1 51 ? 18.554 33.093 8.041 1.00 19.95 46 SER B N 1
ATOM 1521 C CA . SER B 1 51 ? 19.800 33.827 8.217 1.00 21.04 46 SER B CA 1
ATOM 1522 C C . SER B 1 51 ? 19.718 34.854 9.325 1.00 21.00 46 SER B C 1
ATOM 1523 O O . SER B 1 51 ? 20.753 35.268 9.848 1.00 20.80 46 SER B O 1
ATOM 1526 N N . SER B 1 52 ? 18.503 35.205 9.745 1.00 20.37 47 SER B N 1
ATOM 1527 C CA . SER B 1 52 ? 18.350 36.141 10.861 1.00 20.97 47 SER B CA 1
ATOM 1528 C C . SER B 1 52 ? 18.886 35.625 12.198 1.00 21.16 47 SER B C 1
ATOM 1529 O O . SER B 1 52 ? 19.169 36.420 13.095 1.00 21.55 47 SER B O 1
ATOM 1532 N N . PHE B 1 53 ? 19.024 34.307 12.330 1.00 19.31 48 PHE B N 1
ATOM 1533 C CA . PHE B 1 53 ? 19.466 33.720 13.594 1.00 19.20 48 PHE B CA 1
ATOM 1534 C C . PHE B 1 53 ? 20.994 33.581 13.664 1.00 18.85 48 PHE B C 1
ATOM 1535 O O . PHE B 1 53 ? 21.554 33.286 14.722 1.00 18.16 48 PHE B O 1
ATOM 1543 N N . ILE B 1 54 ? 21.662 33.823 12.547 1.00 20.04 49 ILE B N 1
ATOM 1544 C CA . ILE B 1 54 ? 23.125 33.704 12.497 1.00 21.04 49 ILE B CA 1
ATOM 1545 C C . ILE B 1 54 ? 23.765 34.635 13.498 1.00 21.78 49 ILE B C 1
ATOM 1546 O O . ILE B 1 54 ? 23.407 35.821 13.581 1.00 21.10 49 ILE B O 1
ATOM 1551 N N . GLY B 1 55 ? 24.737 34.098 14.224 1.00 21.26 50 GLY B N 1
ATOM 1552 C CA . GLY B 1 55 ? 25.444 34.826 15.247 1.00 22.23 50 GLY B CA 1
ATOM 1553 C C . GLY B 1 55 ? 24.575 35.131 16.438 1.00 22.18 50 GLY B C 1
ATOM 1554 O O . GLY B 1 55 ? 25.024 35.811 17.367 1.00 23.70 50 GLY B O 1
ATOM 1555 N N . GLN B 1 56 ? 23.336 34.635 16.440 1.00 21.04 51 GLN B N 1
ATOM 1556 C CA . GLN B 1 56 ? 22.408 34.916 17.531 1.00 20.45 51 GLN B CA 1
ATOM 1557 C C . GLN B 1 56 ? 21.941 33.692 18.313 1.00 19.03 51 GLN B C 1
ATOM 1558 O O . GLN B 1 56 ? 21.983 33.678 19.555 1.00 19.47 51 GLN B O 1
ATOM 1564 N N . LYS B 1 57 ? 21.458 32.682 17.578 1.00 16.17 52 LYS B N 1
ATOM 1565 C CA . LYS B 1 57 ? 20.754 31.548 18.168 1.00 14.18 52 LYS B CA 1
ATOM 1566 C C . LYS B 1 57 ? 21.018 30.282 17.342 1.00 12.42 52 LYS B C 1
ATOM 1567 O O . LYS B 1 57 ? 21.250 30.368 16.123 1.00 11.50 52 LYS B O 1
ATOM 1573 N N . TYR B 1 58 ? 20.982 29.136 18.014 1.00 9.25 53 TYR B N 1
ATOM 1574 C CA . TYR B 1 58 ? 20.864 27.832 17.343 1.00 9.73 53 TYR B CA 1
ATOM 1575 C C . TYR B 1 58 ? 19.436 27.722 16.835 1.00 9.42 53 TYR B C 1
ATOM 1576 O O . TYR B 1 58 ? 18.548 28.422 17.349 1.00 9.47 53 TYR B O 1
ATOM 1585 N N . CYS B 1 59 ? 19.214 26.886 15.816 1.00 9.08 54 CYS B N 1
ATOM 1586 C CA . CYS B 1 59 ? 17.843 26.579 15.377 1.00 10.47 54 CYS B CA 1
ATOM 1587 C C . CYS B 1 59 ? 17.608 25.088 15.417 1.00 9.75 54 CYS B C 1
ATOM 1588 O O . CYS B 1 59 ? 18.530 24.306 15.132 1.00 10.48 54 CYS B O 1
ATOM 1591 N N . CYS B 1 60 ? 16.388 24.690 15.749 1.00 8.80 55 CYS B N 1
ATOM 1592 C CA . CYS B 1 60 ? 15.986 23.285 15.629 1.00 7.98 55 CYS B CA 1
ATOM 1593 C C . CYS B 1 60 ? 14.825 23.297 14.621 1.00 7.45 55 CYS B C 1
ATOM 1594 O O . CYS B 1 60 ? 13.800 23.916 14.886 1.00 7.85 55 CYS B O 1
ATOM 1597 N N . LEU B 1 61 ? 15.033 22.703 13.450 1.00 6.12 56 LEU B N 1
ATOM 1598 C CA . LEU B 1 61 ? 13.972 22.634 12.444 1.00 5.96 56 LEU B CA 1
ATOM 1599 C C . LEU B 1 61 ? 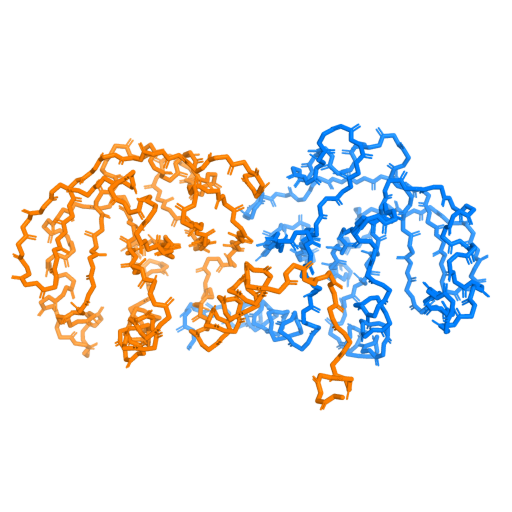13.231 21.318 12.627 1.00 6.77 56 LEU B C 1
ATOM 1600 O O . LEU B 1 61 ? 13.848 20.236 12.519 1.00 7.78 56 LEU B O 1
ATOM 1605 N N . LEU B 1 62 ? 11.927 21.377 12.850 1.00 5.36 57 LEU B N 1
ATOM 1606 C CA . LEU B 1 62 ? 11.141 20.191 13.093 1.00 6.05 57 LEU B CA 1
ATOM 1607 C C . LEU B 1 62 ? 10.129 20.059 11.952 1.00 7.27 57 LEU B C 1
ATOM 1608 O O . LEU B 1 62 ? 9.115 20.780 11.939 1.00 7.14 57 LEU B O 1
ATOM 1613 N N . PHE B 1 63 ? 10.393 19.161 11.002 1.00 4.56 58 PHE B N 1
ATOM 1614 C CA . PHE B 1 63 ? 9.475 18.964 9.861 1.00 4.40 58 PHE B CA 1
ATOM 1615 C C . PHE B 1 63 ? 8.435 17.893 10.195 1.00 5.20 58 PHE B C 1
ATOM 1616 O O . PHE B 1 63 ? 8.717 16.912 10.923 1.00 5.79 58 PHE B O 1
ATOM 1624 N N . TYR B 1 64 ? 7.226 18.052 9.660 1.00 5.29 59 TYR B N 1
ATOM 1625 C CA . TYR B 1 64 ? 6.181 17.027 9.936 1.00 6.23 59 TYR B CA 1
ATOM 1626 C C . TYR B 1 64 ? 5.105 17.106 8.864 1.00 6.59 59 TYR B C 1
ATOM 1627 O O . TYR B 1 64 ? 4.998 18.144 8.161 1.00 6.68 59 TYR B O 1
ATOM 1636 N N . PRO B 1 65 ? 4.350 16.005 8.691 1.00 7.73 60 PRO B N 1
ATOM 1637 C CA . PRO B 1 65 ? 3.174 15.926 7.816 1.00 7.22 60 PRO B CA 1
ATOM 1638 C C . PRO B 1 65 ? 1.877 16.303 8.559 1.00 7.44 60 PRO B C 1
ATOM 1639 O O . PRO B 1 65 ? 1.768 16.084 9.774 1.00 7.55 60 PRO B O 1
ATOM 1643 N N . LEU B 1 66 ? 0.929 16.893 7.818 1.00 7.72 61 LEU B N 1
ATOM 1644 C CA . LEU B 1 66 ? -0.409 17.170 8.341 1.00 9.37 61 LEU B CA 1
ATOM 1645 C C . LEU B 1 66 ? -1.527 16.328 7.694 1.00 9.41 61 LEU B C 1
ATOM 1646 O O . LEU B 1 66 ? -2.691 16.522 8.025 1.00 11.14 61 LEU B O 1
ATOM 1651 N N . ASN B 1 67 ? -1.183 15.367 6.847 1.00 8.41 62 ASN B N 1
ATOM 1652 C CA . ASN B 1 67 ? -2.241 14.495 6.293 1.00 9.17 62 ASN B CA 1
ATOM 1653 C C . ASN B 1 67 ? -2.840 13.634 7.411 1.00 9.48 62 ASN B C 1
ATOM 1654 O O . ASN B 1 67 ? -2.167 13.350 8.412 1.00 8.65 62 ASN B O 1
ATOM 1659 N N . TYR B 1 68 ? -4.101 13.252 7.284 1.00 9.01 63 TYR B N 1
ATOM 1660 C CA . TYR B 1 68 ? -4.727 12.486 8.374 1.00 12.20 63 TYR B CA 1
ATOM 1661 C C . TYR B 1 68 ? -4.043 11.163 8.694 1.00 11.57 63 TYR B C 1
ATOM 1662 O O . TYR B 1 68 ? -4.073 10.724 9.846 1.00 12.92 63 TYR B O 1
ATOM 1671 N N . THR B 1 69 ? -3.458 10.521 7.695 1.00 11.86 64 THR B N 1
ATOM 1672 C CA . THR B 1 69 ? -2.804 9.235 7.947 1.00 12.96 64 THR B CA 1
ATOM 1673 C C . THR B 1 69 ? -1.676 9.388 8.965 1.00 13.61 64 THR B C 1
ATOM 1674 O O . THR B 1 69 ? -1.581 8.570 9.911 1.00 14.39 64 THR B O 1
ATOM 1678 N N . PHE B 1 70 ? -0.841 10.415 8.784 1.00 12.49 65 PHE B N 1
ATOM 1679 C CA . PHE B 1 70 ? 0.406 10.521 9.569 1.00 11.87 65 PHE B CA 1
ATOM 1680 C C . PHE B 1 70 ? 0.522 11.679 10.568 1.00 12.10 65 PHE B C 1
ATOM 1681 O O . PHE B 1 70 ? 1.547 11.801 11.272 1.00 11.64 65 PHE B O 1
ATOM 1689 N N . VAL B 1 71 ? -0.507 12.524 10.660 1.00 10.67 66 VAL B N 1
ATOM 1690 C CA . VAL B 1 71 ? -0.444 13.657 11.576 1.00 11.60 66 VAL B CA 1
ATOM 1691 C C . VAL B 1 71 ? -0.280 13.207 13.050 1.00 12.75 66 VAL B C 1
ATOM 1692 O O . VAL B 1 71 ? -0.920 12.237 13.490 1.00 12.84 66 VAL B O 1
ATOM 1696 N N . CYS B 1 72 ? 0.585 13.916 13.778 1.00 13.30 67 CYS B N 1
ATOM 1697 C CA . CYS B 1 72 ? 0.974 13.535 15.147 1.00 13.61 67 CYS B CA 1
ATOM 1698 C C . CYS B 1 72 ? 1.000 14.785 16.047 1.00 12.68 67 CYS B C 1
ATOM 1699 O O . CYS B 1 72 ? 2.047 15.413 16.265 1.00 11.72 67 CYS B O 1
ATOM 1702 N N . PRO B 1 73 ? -0.176 15.191 16.548 1.00 11.52 68 PRO B N 1
ATOM 1703 C CA . PRO B 1 73 ? -0.223 16.391 17.389 1.00 11.41 68 PRO B CA 1
ATOM 1704 C C . PRO B 1 73 ? 0.545 16.171 18.692 1.00 11.44 68 PRO B C 1
ATOM 1705 O O . PRO B 1 73 ? 1.134 17.113 19.225 1.00 11.61 68 PRO B O 1
ATOM 1709 N N . THR B 1 74 ? 0.581 14.934 19.171 1.00 11.95 69 THR B N 1
ATOM 1710 C CA A THR B 1 74 ? 1.187 14.644 20.475 0.50 12.52 69 THR B CA 1
ATOM 1711 C CA B THR B 1 74 ? 1.186 14.678 20.481 0.50 11.98 69 THR B CA 1
ATOM 1712 C C . THR B 1 74 ? 2.653 15.108 20.539 1.00 12.08 69 THR B C 1
ATOM 1713 O O . THR B 1 74 ? 3.109 15.620 21.565 1.00 11.53 69 THR B O 1
ATOM 1720 N N . GLU B 1 75 ? 3.400 14.945 19.439 1.00 11.87 70 GLU B N 1
ATOM 1721 C CA . GLU B 1 75 ? 4.821 15.324 19.514 1.00 12.67 70 GLU B CA 1
ATOM 1722 C C . GLU B 1 75 ? 4.978 16.829 19.631 1.00 10.73 70 GLU B C 1
ATOM 1723 O O . GLU B 1 75 ? 5.828 17.313 20.346 1.00 10.86 70 GLU B O 1
ATOM 1729 N N . ILE B 1 76 ? 4.132 17.581 18.920 1.00 10.05 71 ILE B N 1
ATOM 1730 C CA . ILE B 1 76 ? 4.158 19.016 18.987 1.00 9.48 71 ILE B CA 1
ATOM 1731 C C . ILE B 1 76 ? 3.793 19.487 20.385 1.00 9.25 71 ILE B C 1
ATOM 1732 O O . ILE B 1 76 ? 4.400 20.413 20.932 1.00 8.64 71 ILE B O 1
ATOM 1737 N N . ILE B 1 77 ? 2.771 18.853 20.953 1.00 9.76 72 ILE B N 1
ATOM 1738 C CA . ILE B 1 77 ? 2.342 19.189 22.314 1.00 10.32 72 ILE B CA 1
ATOM 1739 C C . ILE B 1 77 ? 3.496 18.992 23.303 1.00 10.64 72 ILE B C 1
ATOM 1740 O O . ILE B 1 77 ? 3.722 19.833 24.171 1.00 10.44 72 ILE B O 1
ATOM 1745 N N . GLU B 1 78 ? 4.233 17.905 23.110 1.00 10.24 73 GLU B N 1
ATOM 1746 C CA . GLU B 1 78 ? 5.380 17.569 23.992 1.00 12.07 73 GLU B CA 1
ATOM 1747 C C . GLU B 1 78 ? 6.551 18.555 23.823 1.00 10.73 73 GLU B C 1
ATOM 1748 O O . GLU B 1 78 ? 7.145 19.001 24.814 1.00 10.31 73 GLU B O 1
ATOM 1751 N N . PHE B 1 79 ? 6.882 18.913 22.575 1.00 9.51 74 PHE B N 1
ATOM 1752 C CA . PHE B 1 79 ? 7.890 19.945 22.352 1.00 10.09 74 PHE B CA 1
ATOM 1753 C C . PHE B 1 79 ? 7.487 21.247 23.003 1.00 9.70 74 PHE B C 1
ATOM 1754 O O . PHE B 1 79 ? 8.298 21.899 23.645 1.00 10.47 74 PHE B O 1
ATOM 1762 N N . ASN B 1 80 ? 6.211 21.617 22.870 1.00 9.44 75 ASN B N 1
ATOM 1763 C CA . ASN B 1 80 ? 5.735 22.854 23.478 1.00 10.24 75 ASN B CA 1
ATOM 1764 C C . ASN B 1 80 ? 5.821 22.842 25.009 1.00 10.59 75 ASN B C 1
ATOM 1765 O O . ASN B 1 80 ? 6.179 23.844 25.621 1.00 10.08 75 ASN B O 1
ATOM 1770 N N . LYS B 1 81 ? 5.501 21.696 25.604 1.00 11.31 76 LYS B N 1
ATOM 1771 C CA . LYS B 1 81 ? 5.638 21.525 27.069 1.00 14.72 76 LYS B CA 1
ATOM 1772 C C . LYS B 1 81 ? 7.052 21.881 27.538 1.00 13.91 76 LYS B C 1
ATOM 1773 O O . LYS B 1 81 ? 7.214 22.496 28.616 1.00 15.05 76 LYS B O 1
ATOM 1777 N N . HIS B 1 82 ? 8.047 21.513 26.717 1.00 12.61 77 HIS B N 1
ATOM 1778 C CA . HIS B 1 82 ? 9.462 21.758 27.031 1.00 12.69 77 HIS B CA 1
ATOM 1779 C C . HIS B 1 82 ? 10.065 22.981 26.340 1.00 11.99 77 HIS B C 1
ATOM 1780 O O . HIS B 1 82 ? 11.314 23.109 26.220 1.00 11.32 77 HIS B O 1
ATOM 1787 N N . ILE B 1 83 ? 9.215 23.923 25.901 1.00 10.32 78 ILE B N 1
ATOM 1788 C CA . ILE B 1 83 ? 9.724 25.023 25.098 1.00 10.61 78 ILE B CA 1
ATOM 1789 C C . ILE B 1 83 ? 10.754 25.851 25.866 1.00 11.64 78 ILE B C 1
ATOM 1790 O O . ILE B 1 83 ? 11.721 26.344 25.271 1.00 10.99 78 ILE B O 1
ATOM 1795 N N . LYS B 1 84 ? 10.566 26.003 27.184 1.00 11.30 79 LYS B N 1
ATOM 1796 C CA . LYS B 1 84 ? 11.528 26.813 27.945 1.00 12.81 79 LYS B CA 1
ATOM 1797 C C . LYS B 1 84 ? 12.921 26.162 28.017 1.00 12.73 79 LYS B C 1
ATOM 1798 O O . LYS B 1 84 ? 13.920 26.873 28.161 1.00 13.52 79 LYS B O 1
ATOM 1804 N N . ASP B 1 85 ? 12.984 24.837 27.906 1.00 12.72 80 ASP B N 1
ATOM 1805 C CA . ASP B 1 85 ? 14.292 24.142 27.800 1.00 13.54 80 ASP B CA 1
ATOM 1806 C C . ASP B 1 85 ? 15.033 24.521 26.505 1.00 12.40 80 ASP B C 1
ATOM 1807 O O . ASP B 1 85 ? 16.267 24.717 26.508 1.00 11.84 80 ASP B O 1
ATOM 1812 N N . PHE B 1 86 ? 14.298 24.644 25.397 1.00 10.80 81 PHE B N 1
ATOM 1813 C CA . PHE B 1 86 ? 14.911 25.204 24.174 1.00 10.07 81 PHE B CA 1
ATOM 1814 C C . PHE B 1 86 ? 15.360 26.641 24.382 1.00 10.54 81 PHE B C 1
ATOM 1815 O O . PHE B 1 86 ? 16.484 26.990 24.018 1.00 10.41 81 PHE B O 1
ATOM 1823 N N . GLU B 1 87 ? 14.504 27.473 24.987 1.00 10.56 82 GLU B N 1
ATOM 1824 C CA . GLU B 1 87 ? 14.872 28.848 25.283 1.00 11.74 82 GLU B CA 1
ATOM 1825 C C . GLU B 1 87 ? 16.123 28.963 26.168 1.00 10.74 82 GLU B C 1
ATOM 1826 O O . GLU B 1 87 ? 17.017 29.790 25.888 1.00 11.32 82 GLU B O 1
ATOM 1832 N N . ASN B 1 88 ? 16.216 28.107 27.181 1.00 10.93 83 ASN B N 1
ATOM 1833 C CA . ASN B 1 88 ? 17.365 28.121 28.108 1.00 11.03 83 ASN B CA 1
ATOM 1834 C C . ASN B 1 88 ? 18.672 27.809 27.375 1.00 11.63 83 ASN B C 1
ATOM 1835 O O . ASN B 1 88 ? 19.730 28.272 27.768 1.00 12.42 83 ASN B O 1
ATOM 1840 N N . LYS B 1 89 ? 18.563 27.028 26.308 1.00 10.26 84 LYS B N 1
ATOM 1841 C CA . LYS B 1 89 ? 19.724 26.665 25.503 1.00 11.58 84 LYS B CA 1
ATOM 1842 C C . LYS B 1 89 ? 19.979 27.591 24.294 1.00 11.45 84 LYS B C 1
ATOM 1843 O O . LYS B 1 89 ? 20.870 27.313 23.475 1.00 12.34 84 LYS B O 1
ATOM 1849 N N . ASN B 1 90 ? 19.224 28.702 24.203 1.00 10.29 85 ASN B N 1
ATOM 1850 C CA . ASN B 1 90 ? 19.361 29.655 23.123 1.00 10.01 85 ASN B C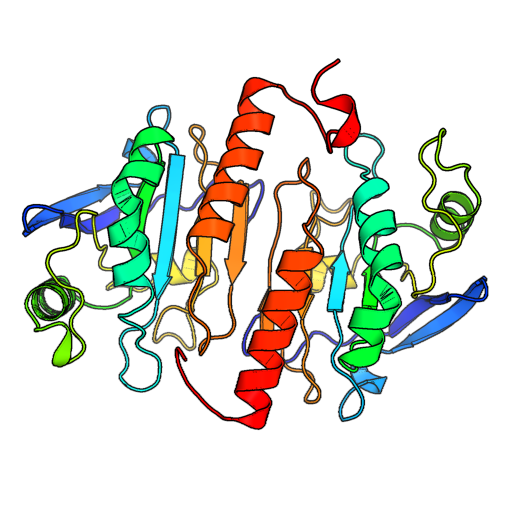A 1
ATOM 1851 C C . ASN B 1 90 ? 19.071 28.985 21.760 1.00 10.26 85 ASN B C 1
ATOM 1852 O O . ASN B 1 90 ? 19.797 29.205 20.799 1.00 9.60 85 ASN B O 1
ATOM 1857 N N . VAL B 1 91 ? 18.014 28.176 21.715 1.00 9.75 86 VAL B N 1
ATOM 1858 C CA . VAL B 1 91 ? 17.605 27.487 20.484 1.00 9.42 86 VAL B CA 1
ATOM 1859 C C . VAL B 1 91 ? 16.234 28.003 20.041 1.00 10.26 86 VAL B C 1
ATOM 1860 O O . VAL B 1 91 ? 15.269 27.962 20.825 1.00 11.24 86 VAL B O 1
ATOM 1864 N N . GLU B 1 92 ? 16.155 28.472 18.795 1.00 9.52 87 GLU B N 1
ATOM 1865 C CA . GLU B 1 92 ? 14.859 28.785 18.177 1.00 10.26 87 GLU B CA 1
ATOM 1866 C C . GLU B 1 92 ? 14.241 27.497 17.599 1.00 9.84 87 GLU B C 1
ATOM 1867 O O . GLU B 1 92 ? 14.838 26.889 16.682 1.00 11.05 87 GLU B O 1
ATOM 1873 N N . LEU B 1 93 ? 13.083 27.083 18.119 1.00 8.34 88 LEU B N 1
ATOM 1874 C CA . LEU B 1 93 ? 12.371 25.908 17.566 1.00 7.83 88 LEU B CA 1
ATOM 1875 C C . LEU B 1 93 ? 11.446 26.362 16.435 1.00 7.75 88 LEU B C 1
ATOM 1876 O O . LEU B 1 93 ? 10.583 27.254 16.635 1.00 8.27 88 LEU B O 1
ATOM 1881 N N . LEU B 1 94 ? 11.599 25.764 15.254 1.00 6.27 89 LEU B N 1
ATOM 1882 C CA . LEU B 1 94 ? 10.701 26.090 14.122 1.00 6.75 89 LEU B CA 1
ATOM 1883 C C . LEU B 1 94 ? 10.013 24.818 13.601 1.00 7.54 89 LEU B C 1
ATOM 1884 O O . LEU B 1 94 ? 10.699 23.868 13.145 1.00 8.50 89 LEU B O 1
ATOM 1889 N N . GLY B 1 95 ? 8.678 24.791 13.680 1.00 6.31 90 GLY B N 1
ATOM 1890 C CA . GLY B 1 95 ? 7.944 23.665 13.093 1.00 7.05 90 GLY B CA 1
ATOM 1891 C C . GLY B 1 95 ? 7.765 23.997 11.628 1.00 8.08 90 GLY B C 1
ATOM 1892 O O . GLY B 1 95 ? 7.502 25.172 11.257 1.00 10.75 90 GLY B O 1
ATOM 1893 N N . ILE B 1 96 ? 7.968 23.018 10.754 1.00 7.08 91 ILE B N 1
ATOM 1894 C CA . ILE B 1 96 ? 7.825 23.293 9.318 1.00 5.87 91 ILE B CA 1
ATOM 1895 C C . ILE B 1 96 ? 6.948 22.219 8.640 1.00 6.64 91 ILE B C 1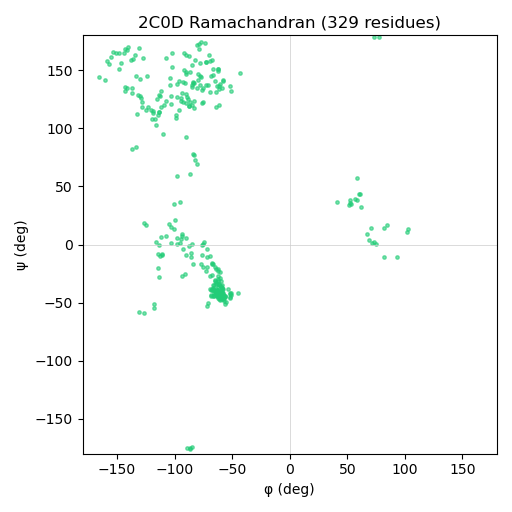
ATOM 1896 O O . ILE B 1 96 ? 7.207 21.033 8.809 1.00 5.64 91 ILE B O 1
ATOM 1901 N N . SER B 1 97 ? 5.923 22.621 7.889 1.00 5.18 92 SER B N 1
ATOM 1902 C CA . SER B 1 97 ? 5.161 21.654 7.046 1.00 5.46 92 SER B CA 1
ATOM 1903 C C . SER B 1 97 ? 4.822 22.343 5.724 1.00 6.05 92 SER B C 1
ATOM 1904 O O . SER B 1 97 ? 4.920 23.577 5.625 1.00 6.83 92 SER B O 1
ATOM 1907 N N . VAL B 1 98 ? 4.370 21.566 4.744 1.00 6.54 93 VAL B N 1
ATOM 1908 C CA . VAL B 1 98 ? 4.013 22.146 3.417 1.00 8.56 93 VAL B CA 1
ATOM 1909 C C . VAL B 1 98 ? 2.669 22.929 3.406 1.00 10.30 93 VAL B C 1
ATOM 1910 O O . VAL B 1 98 ? 2.290 23.534 2.391 1.00 12.94 93 VAL B O 1
ATOM 1914 N N . ASP B 1 99 ? 2.022 22.997 4.546 1.00 9.30 94 ASP B N 1
ATOM 1915 C CA . ASP B 1 99 ? 0.636 23.465 4.609 1.00 9.99 94 ASP B CA 1
ATOM 1916 C C . ASP B 1 99 ? 0.564 24.964 4.856 1.00 8.84 94 ASP B C 1
ATOM 1917 O O . ASP B 1 99 ? 1.559 25.564 5.270 1.00 8.79 94 ASP B O 1
ATOM 1922 N N . SER B 1 100 ? -0.608 25.571 4.631 1.00 7.34 95 SER B N 1
ATOM 1923 C CA . SER B 1 100 ? -0.704 27.040 4.652 1.00 6.66 95 SER B CA 1
ATOM 1924 C C . SER B 1 100 ? -0.753 27.633 6.068 1.00 7.10 95 SER B C 1
ATOM 1925 O O . SER B 1 100 ? -0.981 26.904 7.062 1.00 6.73 95 SER B O 1
ATOM 1928 N N . VAL B 1 101 ? -0.597 28.960 6.154 1.00 6.52 96 VAL B N 1
ATOM 1929 C CA . VAL B 1 101 ? -0.702 29.647 7.453 1.00 7.77 96 VAL B CA 1
ATOM 1930 C C . VAL B 1 101 ? -2.093 29.401 8.052 1.00 6.53 96 VAL B C 1
ATOM 1931 O O . VAL B 1 101 ? -2.197 29.144 9.242 1.00 6.27 96 VAL B O 1
ATOM 1935 N N . TYR B 1 102 ? -3.135 29.418 7.204 1.00 5.81 97 TYR B N 1
ATOM 1936 C CA . TYR B 1 102 ? -4.502 29.131 7.685 1.00 6.25 97 TYR B CA 1
ATOM 1937 C C . TYR B 1 102 ? -4.543 27.737 8.329 1.00 6.94 97 TYR B C 1
ATOM 1938 O O . TYR B 1 102 ? -5.069 27.567 9.420 1.00 6.66 97 TYR B O 1
ATOM 1947 N N . SER B 1 103 ? -3.964 26.744 7.649 1.00 6.23 98 SER B N 1
ATOM 1948 C CA . SER B 1 103 ? -3.972 25.363 8.167 1.00 6.41 98 SER B CA 1
ATOM 1949 C C . SER B 1 103 ? -3.302 25.283 9.568 1.00 6.38 98 SER B C 1
ATOM 1950 O O . SER B 1 103 ? -3.810 24.592 10.455 1.00 6.35 98 SER B O 1
ATOM 1953 N N . HIS B 1 104 ? -2.166 25.963 9.741 1.00 6.22 99 HIS B N 1
ATOM 1954 C CA . HIS B 1 104 ? -1.503 26.000 11.071 1.00 6.44 99 HIS B CA 1
ATOM 1955 C C . HIS B 1 104 ? -2.349 26.678 12.141 1.00 6.42 99 HIS B C 1
ATOM 1956 O O . HIS B 1 104 ? -2.452 26.175 13.249 1.00 5.64 99 HIS B O 1
ATOM 1963 N N . LEU B 1 105 ? -2.950 27.811 11.787 1.00 5.50 100 LEU B N 1
ATOM 1964 C CA . LEU B 1 105 ? -3.806 28.521 12.740 1.00 5.21 100 LEU B CA 1
ATOM 1965 C C . LEU B 1 105 ? -4.967 27.594 13.168 1.00 4.92 100 LEU B C 1
ATOM 1966 O O . LEU B 1 105 ? -5.296 27.511 14.341 1.00 6.40 100 LEU B O 1
ATOM 1971 N N . ALA B 1 106 ? -5.602 26.930 12.203 1.00 6.28 101 ALA B N 1
ATOM 1972 C CA . ALA B 1 106 ? -6.699 25.987 12.495 1.00 7.26 101 ALA B CA 1
ATOM 1973 C C . ALA B 1 106 ? -6.243 24.862 13.444 1.00 8.51 101 ALA B C 1
ATOM 1974 O O . ALA B 1 106 ? -6.977 24.469 14.360 1.00 9.24 101 ALA B O 1
ATOM 1976 N N . TRP B 1 107 ? -5.010 24.383 13.258 1.00 7.63 102 TRP B N 1
ATOM 1977 C CA . TRP B 1 107 ? -4.476 23.302 14.114 1.00 7.83 102 TRP B CA 1
ATOM 1978 C C . TRP B 1 107 ? -4.258 23.815 15.550 1.00 7.65 102 TRP B C 1
ATOM 1979 O O . TRP B 1 107 ? -4.536 23.094 16.547 1.00 8.23 102 TRP B O 1
ATOM 1990 N N . LYS B 1 108 ? -3.787 25.056 15.675 1.00 7.80 103 LYS B N 1
ATOM 1991 C CA . LYS B 1 108 ? -3.569 25.684 16.986 1.00 8.61 103 LYS B CA 1
ATOM 1992 C C . LYS B 1 108 ? -4.889 25.938 17.703 1.00 9.37 103 LYS B C 1
ATOM 1993 O O . LYS B 1 108 ? -4.993 25.765 18.925 1.00 10.10 103 LYS B O 1
ATOM 1999 N N . ASN B 1 109 ? -5.883 26.341 16.941 1.00 8.53 104 ASN B N 1
ATOM 2000 C CA . ASN B 1 109 ? -7.203 26.639 17.516 1.00 10.12 104 ASN B CA 1
ATOM 2001 C C . ASN B 1 109 ? -8.045 25.408 17.892 1.00 12.50 104 ASN B C 1
ATOM 2002 O O . ASN B 1 109 ? -8.968 25.513 18.728 1.00 14.59 104 ASN B O 1
ATOM 2007 N N . MET B 1 110 ? -7.717 24.252 17.331 1.00 12.79 105 MET B N 1
ATOM 2008 C CA . MET B 1 110 ? -8.491 23.020 17.494 1.00 15.72 105 MET B CA 1
ATOM 2009 C C . MET B 1 110 ? -8.291 22.471 18.904 1.00 15.87 105 MET B C 1
ATOM 2010 O O . MET B 1 110 ? -7.169 22.447 19.385 1.00 15.55 105 MET B O 1
ATOM 2015 N N . PRO B 1 111 ? -9.376 22.007 19.563 1.00 17.93 106 PRO B N 1
ATOM 2016 C CA . PRO B 1 111 ? -9.221 21.399 20.901 1.00 19.05 106 PRO B CA 1
ATOM 2017 C C . PRO B 1 111 ? -8.269 20.212 20.824 1.00 19.11 106 PRO B C 1
ATOM 2018 O O . PRO B 1 111 ? -8.331 19.449 19.876 1.00 17.77 106 PRO B O 1
ATOM 2022 N N . ILE B 1 112 ? -7.425 20.062 21.836 1.00 21.38 107 ILE B N 1
ATOM 2023 C CA . ILE B 1 112 ? -6.540 18.897 21.976 1.00 23.56 107 ILE B CA 1
ATOM 2024 C C . ILE B 1 112 ? -7.314 17.587 21.868 1.00 23.37 107 ILE B C 1
ATOM 2025 O O . ILE B 1 112 ? -6.870 16.666 21.210 1.00 22.59 107 ILE B O 1
ATOM 2030 N N . GLU B 1 113 ? -8.501 17.511 22.491 1.00 24.42 108 GLU B N 1
ATOM 2031 C CA . GLU B 1 113 ? -9.306 16.293 22.421 1.00 24.37 108 GLU B CA 1
ATOM 2032 C C . GLU B 1 113 ? -9.707 15.936 21.001 1.00 24.56 108 GLU B C 1
ATOM 2033 O O . GLU B 1 113 ? -9.949 14.767 20.706 1.00 26.18 108 GLU B O 1
ATOM 2035 N N . LYS B 1 114 ? -9.737 16.937 20.113 1.00 23.47 109 LYS B N 1
ATOM 2036 C CA . LYS B 1 114 ? -10.143 16.770 18.725 1.00 22.39 109 LYS B CA 1
ATOM 2037 C C . LYS B 1 114 ? -8.948 16.612 17.761 1.00 21.80 109 LYS B C 1
ATOM 2038 O O . LYS B 1 114 ? -9.122 16.544 16.534 1.00 22.62 109 LYS B O 1
ATOM 2040 N N . GLY B 1 115 ? -7.738 16.539 18.323 1.00 19.48 110 GLY B N 1
ATOM 2041 C CA . GLY B 1 115 ? -6.545 16.380 17.502 1.00 17.32 110 GLY B CA 1
ATOM 2042 C C . GLY B 1 115 ? -5.760 17.652 17.293 1.00 15.10 110 GLY B C 1
ATOM 2043 O O . GLY B 1 115 ? -4.840 17.665 16.457 1.00 15.41 110 GLY B O 1
ATOM 2044 N N . GLY B 1 116 ? -6.093 18.709 18.048 1.00 13.26 111 GLY B N 1
ATOM 2045 C CA . GLY B 1 116 ? -5.436 20.008 17.938 1.00 11.76 111 GLY B CA 1
ATOM 2046 C C . GLY B 1 116 ? -4.112 20.029 18.688 1.00 10.92 111 GLY B C 1
ATOM 2047 O O . GLY B 1 116 ? -3.795 19.060 19.401 1.00 10.67 111 GLY B O 1
ATOM 2048 N N . ILE B 1 117 ? -3.347 21.100 18.511 1.00 9.37 112 ILE B N 1
ATOM 2049 C CA . ILE B 1 117 ? -2.077 21.263 19.237 1.00 9.19 112 ILE B CA 1
ATOM 2050 C C . ILE B 1 117 ? -2.098 22.370 20.280 1.00 10.48 112 ILE B C 1
ATOM 2051 O O . ILE B 1 117 ? -1.146 22.508 21.057 1.00 10.65 112 ILE B O 1
ATOM 2056 N N . GLY B 1 118 ? -3.174 23.183 20.304 1.00 11.21 113 GLY B N 1
ATOM 2057 C CA . GLY B 1 118 ? -3.217 24.356 21.181 1.00 12.10 113 GLY B CA 1
ATOM 2058 C C . GLY B 1 118 ? -2.319 25.508 20.718 1.00 11.89 113 GLY B C 1
ATOM 2059 O O . GLY B 1 118 ? -1.601 25.382 19.719 1.00 11.21 113 GLY B O 1
ATOM 2060 N N . ASN B 1 119 ? -2.338 26.624 21.463 1.00 12.14 114 ASN B N 1
ATOM 2061 C CA . ASN B 1 119 ? -1.579 27.798 21.063 1.00 12.42 114 ASN B CA 1
ATOM 2062 C C . ASN B 1 119 ? -0.123 27.688 21.513 1.00 12.13 114 ASN B C 1
ATOM 2063 O O . ASN B 1 119 ? 0.314 28.295 22.503 1.00 11.61 114 ASN B O 1
ATOM 2068 N N . VAL B 1 120 ? 0.616 26.879 20.755 1.00 11.43 115 VAL B N 1
ATOM 2069 C CA . VAL B 1 120 ? 2.003 26.596 21.074 1.00 11.95 115 VAL B CA 1
ATOM 2070 C C . VAL B 1 120 ? 2.853 27.859 21.025 1.00 12.14 115 VAL B C 1
ATOM 2071 O O . VAL B 1 120 ? 2.529 28.817 20.308 1.00 13.11 115 VAL B O 1
ATOM 2075 N N . GLU B 1 121 ? 3.916 27.862 21.833 1.00 11.37 116 GLU B N 1
ATOM 2076 C CA . GLU B 1 121 ? 4.751 29.024 22.070 1.00 11.71 116 GLU B CA 1
ATOM 2077 C C . GLU B 1 121 ? 5.975 29.068 21.172 1.00 11.20 116 GLU B C 1
ATOM 2078 O O . GLU B 1 121 ? 7.062 29.505 21.610 1.00 12.83 116 GLU B O 1
ATOM 2080 N N . PHE B 1 122 ? 5.832 28.632 19.921 1.00 10.13 117 PHE B N 1
ATOM 2081 C CA . PHE B 1 122 ? 6.933 28.726 18.978 1.00 8.95 117 PHE B CA 1
ATOM 2082 C C . PHE B 1 122 ? 6.362 28.863 17.555 1.00 8.52 117 PHE B C 1
ATOM 2083 O O . PHE B 1 122 ? 5.179 28.579 17.325 1.00 9.41 117 PHE B O 1
ATOM 2091 N N . THR B 1 123 ? 7.208 29.259 16.621 1.00 7.06 118 THR B N 1
ATOM 2092 C CA . THR B 1 123 ? 6.770 29.574 15.260 1.00 6.66 118 THR B CA 1
ATOM 2093 C C . THR B 1 123 ? 6.569 28.342 14.367 1.00 7.17 118 THR B C 1
ATOM 2094 O O . THR B 1 123 ? 7.409 27.428 14.351 1.00 7.74 118 THR B O 1
ATOM 2098 N N . LEU B 1 124 ? 5.453 28.325 13.630 1.00 6.16 119 LEU B N 1
ATOM 2099 C CA . LEU B 1 124 ? 5.133 27.300 12.651 1.00 6.31 119 LEU B CA 1
ATOM 2100 C C . LEU B 1 124 ? 5.285 27.911 11.246 1.00 7.22 119 LEU B C 1
ATOM 2101 O O . LEU B 1 124 ? 4.682 28.956 10.927 1.00 7.57 119 LEU B O 1
ATOM 2106 N N . VAL B 1 125 ? 6.116 27.285 10.429 1.00 6.32 120 VAL B N 1
ATOM 2107 C CA . VAL B 1 125 ? 6.491 27.857 9.143 1.00 5.81 120 VAL B CA 1
ATOM 2108 C C . VAL B 1 125 ? 5.757 27.133 8.041 1.00 6.63 120 VAL B C 1
ATOM 2109 O O . VAL B 1 125 ? 5.696 25.894 8.004 1.00 7.10 120 VAL B O 1
ATOM 2113 N N . SER B 1 126 ? 5.259 27.927 7.090 1.00 6.06 121 SER B N 1
ATOM 2114 C CA A SER B 1 126 ? 4.559 27.366 5.933 0.50 6.59 121 SER B CA 1
ATOM 2115 C CA B SER B 1 126 ? 4.540 27.392 5.927 0.50 7.07 121 SER B CA 1
ATOM 2116 C C . SER B 1 126 ? 5.460 27.198 4.707 1.00 7.19 121 SER B C 1
ATOM 2117 O O . SER B 1 126 ? 5.798 28.191 4.011 1.00 8.70 121 SER B O 1
ATOM 2122 N N . ASP B 1 127 ? 5.835 25.945 4.424 1.00 6.30 122 ASP B N 1
ATOM 2123 C CA . ASP B 1 127 ? 6.679 25.612 3.246 1.00 6.41 122 ASP B CA 1
ATOM 2124 C C . ASP B 1 127 ? 5.769 25.401 2.000 1.00 7.30 122 ASP B C 1
ATOM 2125 O O . ASP B 1 127 ?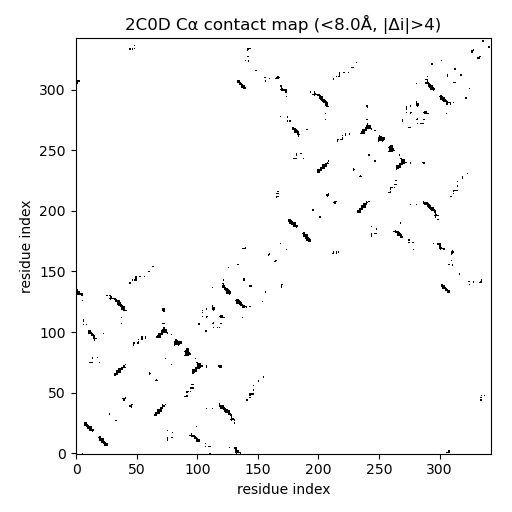 5.728 24.321 1.405 1.00 7.43 122 ASP B O 1
ATOM 2130 N N . ILE B 1 128 ? 5.033 26.461 1.622 1.00 9.62 123 ILE B N 1
ATOM 2131 C CA . ILE B 1 128 ? 3.943 26.262 0.664 1.00 10.09 123 ILE B CA 1
ATOM 2132 C C . ILE B 1 128 ? 4.437 25.995 -0.737 1.00 8.37 123 ILE B C 1
ATOM 2133 O O . ILE B 1 128 ? 3.703 25.368 -1.510 1.00 9.86 123 ILE B O 1
ATOM 2138 N N . ASN B 1 129 ? 5.693 26.358 -1.038 1.00 7.42 124 ASN B N 1
ATOM 2139 C CA . ASN B 1 129 ? 6.244 26.025 -2.365 1.00 7.62 124 ASN B CA 1
ATOM 2140 C C . ASN B 1 129 ? 7.116 24.740 -2.375 1.00 6.85 124 ASN B C 1
ATOM 2141 O O . ASN B 1 129 ? 7.654 24.363 -3.426 1.00 8.38 124 ASN B O 1
ATOM 2146 N N . LYS B 1 130 ? 7.243 24.113 -1.201 1.00 6.73 125 LYS B N 1
ATOM 2147 C CA . LYS B 1 130 ? 7.948 22.822 -0.976 1.00 7.53 125 LYS B CA 1
ATOM 2148 C C . LYS B 1 130 ? 9.460 22.870 -1.087 1.00 7.30 125 LYS B C 1
ATOM 2149 O O . LYS B 1 130 ? 10.104 21.826 -0.905 1.00 9.04 125 LYS B O 1
ATOM 2155 N N . ASP B 1 131 ? 10.027 24.048 -1.347 1.00 7.42 126 ASP B N 1
ATOM 2156 C CA . ASP B 1 131 ? 11.499 24.181 -1.523 1.00 8.29 126 ASP B CA 1
ATOM 2157 C C . ASP B 1 131 ? 12.292 23.972 -0.220 1.00 8.09 126 ASP B C 1
ATOM 2158 O O . ASP B 1 131 ? 13.460 23.536 -0.261 1.00 8.61 126 ASP B O 1
ATOM 2163 N N . ILE B 1 132 ? 11.677 24.251 0.932 1.00 6.42 127 ILE B N 1
ATOM 2164 C CA . ILE B 1 132 ? 12.405 24.072 2.179 1.00 5.94 127 ILE B CA 1
ATOM 2165 C C . ILE B 1 132 ? 12.541 22.578 2.400 1.00 4.67 127 ILE B C 1
ATOM 2166 O O . ILE B 1 132 ? 13.657 22.063 2.614 1.00 5.44 127 ILE B O 1
ATOM 2171 N N . SER B 1 133 ? 11.413 21.868 2.355 1.00 5.00 128 SER B N 1
ATOM 2172 C CA . SER B 1 133 ? 11.477 20.391 2.523 1.00 6.43 128 SER B CA 1
ATOM 2173 C C . SER B 1 133 ? 12.368 19.759 1.462 1.00 7.14 128 SER B C 1
ATOM 2174 O O . SER B 1 133 ? 13.136 18.840 1.774 1.00 7.99 128 SER B O 1
ATOM 2177 N N . LYS B 1 134 ? 12.330 20.265 0.220 1.00 6.72 129 LYS B N 1
ATOM 2178 C CA . LYS B 1 134 ? 13.184 19.678 -0.832 1.00 8.14 129 LYS B CA 1
ATOM 2179 C C . LYS B 1 134 ? 14.672 19.840 -0.502 1.00 8.28 129 LYS B C 1
ATOM 2180 O O . LYS B 1 134 ? 15.468 18.885 -0.658 1.00 8.46 129 LYS B O 1
ATOM 2183 N N . ASN B 1 135 ? 15.031 21.035 -0.056 1.00 8.65 130 ASN B N 1
ATOM 2184 C CA . ASN B 1 135 ? 16.439 21.363 0.183 1.00 9.58 130 ASN B CA 1
ATOM 2185 C C . ASN B 1 135 ? 16.991 20.770 1.476 1.00 10.40 130 ASN B C 1
ATOM 2186 O O . ASN B 1 135 ? 18.217 20.686 1.635 1.00 11.46 130 ASN B O 1
ATOM 2191 N N . TYR B 1 136 ? 16.101 20.354 2.371 1.00 7.29 131 TYR B N 1
ATOM 2192 C CA . TYR B 1 136 ? 16.506 19.499 3.531 1.00 6.50 131 TYR B CA 1
ATOM 2193 C C . TYR B 1 136 ? 16.352 17.980 3.279 1.00 7.05 131 TYR B C 1
ATOM 2194 O O . TYR B 1 136 ? 16.544 17.187 4.220 1.00 6.63 131 TYR B O 1
ATOM 2203 N N . ASN B 1 137 ? 16.063 17.598 2.013 1.00 5.83 132 ASN B N 1
ATOM 2204 C CA . ASN B 1 137 ? 15.984 16.191 1.571 1.00 8.11 132 ASN B CA 1
ATOM 2205 C C . ASN B 1 137 ? 14.881 15.434 2.319 1.00 7.04 132 ASN B C 1
ATOM 2206 O O . ASN B 1 137 ? 14.996 14.234 2.602 1.00 9.11 132 ASN B O 1
ATOM 2211 N N . VAL B 1 138 ? 13.796 16.137 2.675 1.00 5.94 133 VAL B N 1
ATOM 2212 C CA . VAL B 1 138 ? 12.697 15.509 3.413 1.00 6.50 133 VAL B CA 1
ATOM 2213 C C . VAL B 1 138 ? 11.333 15.680 2.701 1.00 7.29 133 VAL B C 1
ATOM 2214 O O . VAL B 1 138 ? 10.298 15.444 3.305 1.00 8.22 133 VAL B O 1
ATOM 2218 N N . LEU B 1 139 ? 11.346 16.030 1.427 1.00 7.57 134 LEU B N 1
ATOM 2219 C CA . LEU B 1 139 ? 10.071 16.155 0.686 1.00 8.31 134 LEU B CA 1
ATOM 2220 C C . LEU B 1 139 ? 9.730 14.778 0.121 1.00 8.64 134 LEU B C 1
ATOM 2221 O O . LEU B 1 139 ? 10.514 14.201 -0.668 1.00 9.21 134 LEU B O 1
ATOM 2226 N N . TYR B 1 140 ? 8.594 14.250 0.547 1.00 7.32 135 TYR B N 1
ATOM 2227 C CA . TYR B 1 140 ? 8.139 12.946 0.068 1.00 9.37 135 TYR B CA 1
ATOM 2228 C C . TYR B 1 140 ? 7.194 13.148 -1.113 1.00 9.49 135 TYR B C 1
ATOM 2229 O O . TYR B 1 140 ? 6.159 13.806 -0.983 1.00 9.27 135 TYR B O 1
ATOM 2238 N N . ASP B 1 141 ? 7.528 12.525 -2.240 1.00 9.94 136 ASP B N 1
ATOM 2239 C CA . ASP B 1 141 ? 6.598 12.447 -3.419 1.00 10.91 136 ASP B CA 1
ATOM 2240 C C . ASP B 1 141 ? 6.048 13.797 -3.914 1.00 10.82 136 ASP B C 1
ATOM 2241 O O . ASP B 1 141 ? 4.929 13.847 -4.410 1.00 10.62 136 ASP B O 1
ATOM 2246 N N . ASN B 1 142 ? 6.851 14.862 -3.832 1.00 9.86 137 ASN B N 1
ATOM 2247 C CA . ASN B 1 142 ? 6.362 16.205 -4.193 1.00 10.70 137 ASN B CA 1
ATOM 2248 C C . ASN B 1 142 ? 5.063 16.574 -3.492 1.00 10.38 137 ASN B C 1
ATOM 2249 O O . ASN B 1 142 ? 4.203 17.289 -4.065 1.00 9.61 137 ASN B O 1
ATOM 2254 N N . SER B 1 143 ? 4.924 16.096 -2.249 1.00 9.33 138 SER B N 1
ATOM 2255 C CA . SER B 1 143 ? 3.661 16.126 -1.555 1.00 9.83 138 SER B CA 1
ATOM 2256 C C . SER B 1 143 ? 3.710 16.683 -0.118 1.00 9.88 138 SER B C 1
ATOM 2257 O O . SER B 1 143 ? 2.987 17.644 0.197 1.00 10.40 138 SER B O 1
ATOM 2260 N N . PHE B 1 144 ? 4.523 16.079 0.758 1.00 8.02 139 PHE B N 1
ATOM 2261 C CA . PHE B 1 144 ? 4.566 16.521 2.144 1.00 6.72 139 PHE B CA 1
ATOM 2262 C C . PHE B 1 144 ? 5.905 16.220 2.768 1.00 6.94 139 PHE B C 1
ATOM 2263 O O . PHE B 1 144 ? 6.681 15.468 2.216 1.00 6.81 139 PHE B O 1
ATOM 2271 N N . ALA B 1 145 ? 6.154 16.824 3.903 1.00 6.61 140 ALA B N 1
ATOM 2272 C CA . ALA B 1 145 ? 7.417 16.627 4.602 1.00 6.25 140 ALA B CA 1
ATOM 2273 C C . ALA B 1 145 ? 7.434 15.371 5.474 1.00 5.29 140 ALA B C 1
ATOM 2274 O O . ALA B 1 145 ? 6.483 15.064 6.237 1.00 6.17 140 ALA B O 1
ATOM 2276 N N . LEU B 1 146 ? 8.562 14.680 5.428 1.00 6.61 141 LEU B N 1
ATOM 2277 C CA . LEU B 1 146 ? 8.808 13.524 6.294 1.00 7.14 141 LEU B CA 1
ATOM 2278 C C . LEU B 1 146 ? 9.168 14.024 7.685 1.00 8.06 141 LEU B C 1
ATOM 2279 O O . LEU B 1 146 ? 9.342 15.241 7.910 1.00 8.70 141 LEU B O 1
ATOM 2284 N N . ARG B 1 147 ? 9.298 13.082 8.623 1.00 8.03 142 ARG B N 1
ATOM 2285 C CA . ARG B 1 147 ? 9.511 13.413 10.029 1.00 8.93 142 ARG B CA 1
ATOM 2286 C C . ARG B 1 147 ? 10.989 13.705 10.249 1.00 9.42 142 ARG B C 1
ATOM 2287 O O . ARG B 1 147 ? 11.735 12.873 10.824 1.00 10.12 142 ARG B O 1
ATOM 2295 N N . GLY B 1 148 ? 11.428 14.859 9.753 1.00 9.22 143 GLY B N 1
ATOM 2296 C CA . GLY B 1 148 ? 12.851 15.215 9.782 1.00 8.55 143 GLY B CA 1
ATOM 2297 C C . GLY B 1 148 ? 13.127 16.202 10.892 1.00 8.26 143 GLY B C 1
ATOM 2298 O O . GLY B 1 148 ? 12.246 16.990 11.284 1.00 7.68 143 GLY B O 1
ATOM 2299 N N . LEU B 1 149 ? 14.360 16.196 11.402 1.00 6.04 144 LEU B N 1
ATOM 2300 C CA . LEU B 1 149 ? 14.748 17.171 12.403 1.00 6.60 144 LEU B CA 1
ATOM 2301 C C . LEU B 1 149 ? 16.188 17.566 12.158 1.00 5.90 144 LEU B C 1
ATOM 2302 O O . LEU B 1 149 ? 17.034 16.706 11.890 1.00 6.80 144 LEU B O 1
ATOM 2307 N N . PHE B 1 150 ? 16.459 18.862 12.230 1.00 4.88 145 PHE B N 1
ATOM 2308 C CA . PHE B 1 150 ? 17.841 19.346 12.004 1.00 5.08 145 PHE B CA 1
ATOM 2309 C C . PHE B 1 150 ? 18.232 20.338 13.069 1.00 5.96 145 PHE B C 1
ATOM 2310 O O . PHE B 1 150 ? 17.403 21.164 13.486 1.00 7.16 145 PHE B O 1
ATOM 2318 N N . ILE B 1 151 ? 19.498 20.336 13.466 1.00 5.30 146 ILE B N 1
ATOM 2319 C CA . ILE B 1 151 ? 19.981 21.365 14.381 1.00 5.74 146 ILE B CA 1
ATOM 2320 C C . ILE B 1 151 ? 20.984 22.198 13.595 1.00 6.56 146 ILE B C 1
ATOM 2321 O O . ILE B 1 151 ? 21.945 21.646 12.980 1.00 6.29 146 ILE B O 1
ATOM 2326 N N . ILE B 1 152 ? 20.779 23.508 13.630 1.00 6.70 147 ILE B N 1
ATOM 2327 C CA A ILE B 1 152 ? 21.583 24.487 12.910 0.50 7.28 147 ILE B CA 1
ATOM 2328 C CA B ILE B 1 152 ? 21.645 24.435 12.921 0.50 7.46 147 ILE B CA 1
ATOM 2329 C C . ILE B 1 152 ? 22.374 25.312 13.941 1.00 7.85 147 ILE B C 1
ATOM 2330 O O . ILE B 1 152 ? 21.789 25.812 14.901 1.00 7.82 147 ILE B O 1
ATOM 2339 N N . ASP B 1 153 ? 23.681 25.465 13.769 1.00 8.70 148 ASP B N 1
ATOM 2340 C CA . ASP B 1 153 ? 24.418 26.236 14.788 1.00 9.53 148 ASP B CA 1
ATOM 2341 C C . ASP B 1 153 ? 24.418 27.745 14.505 1.00 11.18 148 ASP B C 1
ATOM 2342 O O . ASP B 1 153 ? 23.766 28.235 13.558 1.00 10.73 148 ASP B O 1
ATOM 2347 N N . LYS B 1 154 ? 25.141 28.495 15.335 1.00 13.10 149 LYS B N 1
ATOM 2348 C CA . LYS B 1 154 ? 25.150 29.950 15.208 1.00 15.42 149 LYS B CA 1
ATOM 2349 C C . LYS B 1 154 ? 25.925 30.475 13.983 1.00 15.84 149 LYS B C 1
ATOM 2350 O O . LYS B 1 154 ? 25.846 31.669 13.684 1.00 17.35 149 LYS B O 1
ATOM 2356 N N . ASN B 1 155 ? 26.672 29.594 13.305 1.00 15.95 150 ASN B N 1
ATOM 2357 C CA . ASN B 1 155 ? 27.341 29.902 12.055 1.00 16.52 150 ASN B CA 1
ATOM 2358 C C . ASN B 1 155 ? 26.516 29.490 10.833 1.00 15.60 150 ASN B C 1
ATOM 2359 O O . ASN B 1 155 ? 26.945 29.670 9.695 1.00 16.96 150 ASN B O 1
ATOM 2364 N N . GLY B 1 156 ? 25.323 28.948 11.063 1.00 14.70 151 GLY B N 1
ATOM 2365 C CA . GLY B 1 156 ? 24.489 28.504 9.960 1.00 13.65 151 GLY B CA 1
ATOM 2366 C C . GLY B 1 156 ? 24.820 27.132 9.398 1.00 13.68 151 GLY B C 1
ATOM 2367 O O . GLY B 1 156 ? 24.335 26.776 8.331 1.00 14.98 151 GLY B O 1
ATOM 2368 N N . CYS B 1 157 ? 25.622 26.361 10.121 1.00 11.57 152 CYS B N 1
ATOM 2369 C CA . CYS B 1 157 ? 26.028 25.022 9.718 1.00 13.34 152 CYS B CA 1
ATOM 2370 C C . CYS B 1 157 ? 25.080 23.938 10.249 1.00 10.65 152 CYS B C 1
ATOM 2371 O O . CYS B 1 157 ? 24.660 24.013 11.381 1.00 9.93 152 CYS B O 1
ATOM 2374 N N . VAL B 1 158 ? 24.769 22.943 9.431 1.00 9.75 153 VAL B N 1
ATOM 2375 C CA . VAL B 1 158 ? 23.950 21.806 9.910 1.00 8.87 153 VAL B CA 1
ATOM 2376 C C . VAL B 1 158 ? 24.799 20.881 10.797 1.00 9.63 153 VAL B C 1
ATOM 2377 O O . VAL B 1 158 ? 25.873 20.396 10.366 1.00 10.83 153 VAL B O 1
ATOM 2381 N N . ARG B 1 159 ? 24.350 20.678 12.024 1.00 7.77 154 ARG B N 1
ATOM 2382 C CA . ARG B 1 159 ? 25.132 19.900 13.027 1.00 8.59 154 ARG B CA 1
ATOM 2383 C C . ARG B 1 159 ? 24.490 18.580 13.413 1.00 9.58 154 ARG B C 1
ATOM 2384 O O . ARG B 1 159 ? 25.094 17.778 14.170 1.00 9.76 154 ARG B O 1
ATOM 2392 N N . HIS B 1 160 ? 23.246 18.363 12.987 1.00 8.00 155 HIS B N 1
ATOM 2393 C CA . HIS B 1 160 ? 22.594 17.085 13.298 1.00 7.55 155 HIS B CA 1
ATOM 2394 C C . HIS B 1 160 ? 21.454 16.936 12.325 1.00 8.37 155 HIS B C 1
ATOM 2395 O O . HIS B 1 160 ? 20.825 17.935 11.958 1.00 6.71 155 HIS B O 1
ATOM 2402 N N . GLN B 1 161 ? 21.241 15.703 11.868 1.00 8.12 156 GLN B N 1
ATOM 2403 C CA . GLN B 1 161 ? 20.097 15.400 10.986 1.00 10.67 156 GLN B CA 1
ATOM 2404 C C . GLN B 1 161 ? 19.485 14.083 11.466 1.00 10.41 156 GLN B C 1
ATOM 2405 O O . GLN B 1 161 ? 20.228 13.106 11.689 1.00 9.03 156 GLN B O 1
ATOM 2411 N N . THR B 1 162 ? 18.162 14.030 11.660 1.00 10.03 157 THR B N 1
ATOM 2412 C CA . THR B 1 162 ? 17.514 12.725 11.908 1.00 10.91 157 THR B CA 1
ATOM 2413 C C . THR B 1 162 ? 16.232 12.706 11.077 1.00 10.78 157 THR B C 1
ATOM 2414 O O . THR B 1 162 ? 15.490 13.712 11.056 1.00 10.97 157 THR B O 1
ATOM 2418 N N . VAL B 1 163 ? 15.983 11.601 10.391 1.00 9.23 158 VAL B N 1
ATOM 2419 C CA . VAL B 1 163 ? 14.679 11.401 9.735 1.00 8.21 158 VAL B CA 1
ATOM 2420 C C . VAL B 1 163 ? 14.069 10.140 10.339 1.00 9.51 158 VAL B C 1
ATOM 2421 O O . VAL B 1 163 ? 14.581 9.014 10.138 1.00 8.27 158 VAL B O 1
ATOM 2425 N N . ASN B 1 164 ? 13.035 10.339 11.148 1.00 10.00 159 ASN B N 1
ATOM 2426 C CA . ASN B 1 164 ? 12.338 9.234 11.830 1.00 11.08 159 ASN B CA 1
ATOM 2427 C C . ASN B 1 164 ? 11.410 8.525 10.864 1.00 12.03 159 ASN B C 1
ATOM 2428 O O . ASN B 1 164 ? 10.961 9.106 9.884 1.00 12.03 159 ASN B O 1
ATOM 2433 N N . ASP B 1 165 ? 11.097 7.264 11.159 1.00 13.08 160 ASP B N 1
ATOM 2434 C CA . ASP B 1 165 ? 10.033 6.555 10.481 1.00 14.01 160 ASP B CA 1
ATOM 2435 C C . ASP B 1 165 ? 8.754 7.430 10.543 1.00 14.92 160 ASP B C 1
ATOM 2436 O O . ASP B 1 165 ? 8.444 7.980 11.583 1.00 13.26 160 ASP B O 1
ATOM 2441 N N . LEU B 1 166 ? 8.018 7.542 9.435 1.00 15.09 161 LEU B N 1
ATOM 2442 C CA . LEU B 1 166 ? 6.847 8.400 9.412 1.00 16.54 161 LEU B CA 1
ATOM 2443 C C . LEU B 1 166 ? 5.822 8.204 10.547 1.00 16.36 161 LEU B C 1
ATOM 2444 O O . LEU B 1 166 ? 5.298 9.190 11.058 1.00 17.56 161 LEU B O 1
ATOM 2449 N N . PRO B 1 167 ? 5.505 6.951 10.931 1.00 16.63 162 PRO B N 1
ATOM 2450 C CA . PRO B 1 167 ? 4.589 6.753 12.079 1.00 17.49 162 PRO B CA 1
ATOM 2451 C C . PRO B 1 167 ? 5.112 7.061 13.486 1.00 18.07 162 PRO B C 1
ATOM 2452 O O . PRO B 1 167 ? 4.336 7.017 14.447 1.00 20.15 162 PRO B O 1
ATOM 2456 N N . ILE B 1 168 ? 6.389 7.418 13.625 1.00 16.77 163 ILE B N 1
ATOM 2457 C CA . ILE B 1 168 ? 6.971 7.513 14.966 1.00 15.88 163 ILE B CA 1
ATOM 2458 C C . ILE B 1 168 ? 7.307 8.947 15.347 1.00 15.70 163 ILE B C 1
ATOM 2459 O O . ILE B 1 168 ? 8.163 9.565 14.706 1.00 16.26 163 ILE B O 1
ATOM 2464 N N . GLY B 1 169 ? 6.663 9.455 16.411 1.00 15.15 164 GLY B N 1
ATOM 2465 C CA . GLY B 1 169 ? 6.916 10.800 16.933 1.00 14.71 164 GLY B CA 1
ATOM 2466 C C . GLY B 1 169 ? 8.311 10.977 17.548 1.00 15.05 164 GLY B C 1
ATOM 2467 O O . GLY B 1 169 ? 8.976 9.992 17.915 1.00 15.08 164 GLY B O 1
ATOM 2468 N N . ARG B 1 170 ? 8.765 12.216 17.639 1.00 14.32 165 ARG B N 1
ATOM 2469 C CA . ARG B 1 170 ? 10.121 12.499 18.130 1.00 14.75 165 ARG B CA 1
ATOM 2470 C C . ARG B 1 170 ? 10.103 12.597 19.657 1.00 15.25 165 ARG B C 1
ATOM 2471 O O . ARG B 1 170 ? 9.075 12.984 20.235 1.00 16.00 165 ARG B O 1
ATOM 2479 N N . ASN B 1 171 ? 11.211 12.206 20.307 1.00 14.49 166 ASN B N 1
ATOM 2480 C CA . ASN B 1 171 ? 11.324 12.248 21.766 1.00 15.51 166 ASN B CA 1
ATOM 2481 C C . ASN B 1 171 ? 12.074 13.517 22.149 1.00 14.46 166 ASN B C 1
ATOM 2482 O O . ASN B 1 171 ? 13.267 13.670 21.834 1.00 12.33 166 ASN B O 1
ATOM 2487 N N . VAL B 1 172 ? 11.355 14.438 22.777 1.00 13.87 167 VAL B N 1
ATOM 2488 C CA . VAL B 1 172 ? 11.898 15.772 23.038 1.00 14.11 167 VAL B CA 1
ATOM 2489 C C . VAL B 1 172 ? 13.131 15.721 23.963 1.00 13.46 167 VAL B C 1
ATOM 2490 O O . VAL B 1 172 ? 14.069 16.505 23.786 1.00 11.45 167 VAL B O 1
ATOM 2494 N N . GLN B 1 173 ? 13.120 14.804 24.935 1.00 13.24 168 GLN B N 1
ATOM 2495 C CA . GLN B 1 173 ? 14.275 14.674 25.848 1.00 14.06 168 GLN B CA 1
ATOM 2496 C C . GLN B 1 173 ? 15.516 14.259 25.081 1.00 13.13 168 GLN B C 1
ATOM 2497 O O . GLN B 1 173 ? 16.608 14.778 25.365 1.00 13.30 168 GLN B O 1
ATOM 2500 N N . GLU B 1 174 ? 15.364 13.348 24.106 1.00 13.21 169 GLU B N 1
ATOM 2501 C CA . GLU B 1 174 ? 16.495 12.956 23.226 1.00 13.01 169 GLU B CA 1
ATOM 2502 C C . GLU B 1 174 ? 17.026 14.138 22.420 1.00 12.58 169 GLU B C 1
ATOM 2503 O O . GLU B 1 174 ? 18.238 14.297 22.279 1.00 11.27 169 GLU B O 1
ATOM 2506 N N . VAL B 1 175 ? 16.117 14.965 21.890 1.00 10.65 170 VAL B N 1
ATOM 2507 C CA . VAL B 1 175 ? 16.513 16.141 21.108 1.00 9.48 170 VAL B CA 1
ATOM 2508 C C . VAL B 1 175 ? 17.299 17.132 21.947 1.00 9.01 170 VAL B C 1
ATOM 2509 O O . VAL B 1 175 ? 18.334 17.662 21.516 1.00 8.36 170 VAL B O 1
ATOM 2513 N N . LEU B 1 176 ? 16.835 17.337 23.178 1.00 7.94 171 LEU B N 1
ATOM 2514 C CA . LEU B 1 176 ? 17.496 18.280 24.063 1.00 9.31 171 LEU B CA 1
ATOM 2515 C C . LEU B 1 176 ? 18.900 17.766 24.442 1.00 9.62 171 LEU B C 1
ATOM 2516 O O . LEU B 1 176 ? 19.821 18.558 24.517 1.00 9.85 171 LEU B O 1
ATOM 2521 N N . ARG B 1 177 ? 19.057 16.455 24.642 1.00 10.24 172 ARG B N 1
ATOM 2522 C CA . ARG B 1 177 ? 20.410 15.886 24.895 1.00 10.76 172 ARG B CA 1
ATOM 2523 C C . ARG B 1 177 ? 21.372 16.048 23.715 1.00 11.21 172 ARG B C 1
ATOM 2524 O O . ARG B 1 177 ? 22.578 16.349 23.889 1.00 11.09 172 ARG B O 1
ATOM 2527 N N . THR B 1 178 ? 20.831 15.839 22.520 1.00 10.52 173 THR B N 1
ATOM 2528 C CA . THR B 1 178 ? 21.565 16.097 21.273 1.00 11.06 173 THR B CA 1
ATOM 2529 C C . THR B 1 178 ? 22.040 17.554 21.196 1.00 10.32 173 THR B C 1
ATOM 2530 O O . THR B 1 178 ? 23.214 17.848 20.878 1.00 9.70 173 THR B O 1
ATOM 2534 N N . ILE B 1 179 ? 21.124 18.485 21.461 1.00 9.35 174 ILE B N 1
ATOM 2535 C CA . ILE B 1 179 ? 21.485 19.893 21.511 1.00 9.10 174 ILE B CA 1
ATOM 2536 C C . ILE B 1 179 ? 22.584 20.140 22.561 1.00 9.54 174 ILE B C 1
ATOM 2537 O O . ILE B 1 179 ? 23.585 20.796 22.253 1.00 9.79 174 ILE B O 1
ATOM 2542 N N . ASP B 1 180 ? 22.414 19.576 23.765 1.00 10.12 175 ASP B N 1
ATOM 2543 C CA . ASP B 1 180 ? 23.422 19.698 24.814 1.00 11.84 175 ASP B CA 1
ATOM 2544 C C . ASP B 1 180 ? 24.826 19.296 24.343 1.00 11.38 175 ASP B C 1
ATOM 2545 O O . ASP B 1 180 ? 25.824 19.997 24.619 1.00 11.34 175 ASP B O 1
ATOM 2550 N N . SER B 1 181 ? 24.904 18.170 23.643 1.00 11.42 176 SER B N 1
ATOM 2551 C CA . SER B 1 181 ? 26.199 17.690 23.121 1.00 11.74 176 SER B CA 1
ATOM 2552 C C . SER B 1 181 ? 26.817 18.646 22.109 1.00 11.18 176 SER B C 1
ATOM 2553 O O . SER B 1 181 ? 28.034 18.870 22.118 1.00 9.96 176 SER B O 1
ATOM 2556 N N . ILE B 1 182 ? 25.978 19.229 21.240 1.00 9.65 177 ILE B N 1
ATOM 2557 C CA . ILE B 1 182 ? 26.459 20.194 20.248 1.00 9.86 177 ILE B CA 1
ATOM 2558 C C . ILE B 1 182 ? 26.980 21.467 20.925 1.00 9.71 177 ILE B C 1
ATOM 2559 O O . ILE B 1 182 ? 28.061 21.967 20.580 1.00 8.75 177 ILE B O 1
ATOM 2564 N N . ILE B 1 183 ? 26.225 21.958 21.910 1.00 9.88 178 ILE B N 1
ATOM 2565 C CA . ILE B 1 183 ? 26.674 23.116 22.689 1.00 11.39 178 ILE B CA 1
ATOM 2566 C C . ILE B 1 183 ? 28.034 22.823 23.366 1.00 12.15 178 ILE B C 1
ATOM 2567 O O . ILE B 1 183 ? 28.943 23.668 23.356 1.00 12.39 178 ILE B O 1
ATOM 2572 N N . HIS B 1 184 ? 28.164 21.636 23.922 1.00 13.16 179 HIS B N 1
ATOM 2573 C CA . HIS B 1 184 ? 29.441 21.220 24.539 1.00 14.78 179 HIS B CA 1
ATOM 2574 C C . HIS B 1 184 ? 30.621 21.269 23.577 1.00 15.14 179 HIS B C 1
ATOM 2575 O O . HIS B 1 184 ? 31.715 21.771 23.949 1.00 14.82 179 HIS B O 1
ATOM 2582 N N . VAL B 1 185 ? 30.435 20.744 22.359 1.00 13.77 180 VAL B N 1
ATOM 2583 C CA . VAL B 1 185 ? 31.469 20.804 21.324 1.00 14.77 180 VAL B CA 1
ATOM 2584 C C . VAL B 1 185 ? 31.826 22.263 21.060 1.00 15.11 180 VAL B C 1
ATOM 2585 O O . VAL B 1 185 ? 33.011 22.620 20.969 1.00 13.99 180 VAL B O 1
ATOM 2589 N N . ASP B 1 186 ? 30.797 23.116 20.959 1.00 13.69 181 ASP B N 1
ATOM 2590 C CA . ASP B 1 186 ? 31.031 24.525 20.629 1.00 15.33 181 ASP B CA 1
ATOM 2591 C C . ASP B 1 186 ? 31.815 25.258 21.712 1.00 16.98 181 ASP B C 1
ATOM 2592 O O . ASP B 1 186 ? 32.594 26.171 21.410 1.00 17.70 181 ASP B O 1
ATOM 2597 N N . THR B 1 187 ? 31.634 24.848 22.957 1.00 18.11 182 THR B N 1
ATOM 2598 C CA . THR B 1 187 ? 32.286 25.561 24.065 1.00 20.48 182 THR B CA 1
ATOM 2599 C C . THR B 1 187 ? 33.637 24.952 24.460 1.00 21.53 182 THR B C 1
ATOM 2600 O O . THR B 1 187 ? 34.522 25.671 24.924 1.00 21.97 182 THR B O 1
ATOM 2604 N N . SER B 1 188 ? 33.824 23.657 24.220 1.00 21.40 183 SER B N 1
ATOM 2605 C CA . SER B 1 188 ? 35.045 22.951 24.690 1.00 21.81 183 SER B CA 1
ATOM 2606 C C . SER B 1 188 ? 35.971 22.445 23.579 1.00 22.13 183 SER B C 1
ATOM 2607 O O . SER B 1 188 ? 37.154 22.149 23.825 1.00 23.28 183 SER B O 1
ATOM 2610 N N . GLY B 1 189 ? 35.441 22.306 22.364 1.00 21.06 184 GLY B N 1
ATOM 2611 C CA . GLY B 1 189 ? 36.193 21.709 21.275 1.00 21.53 184 GLY B CA 1
ATOM 2612 C C . GLY B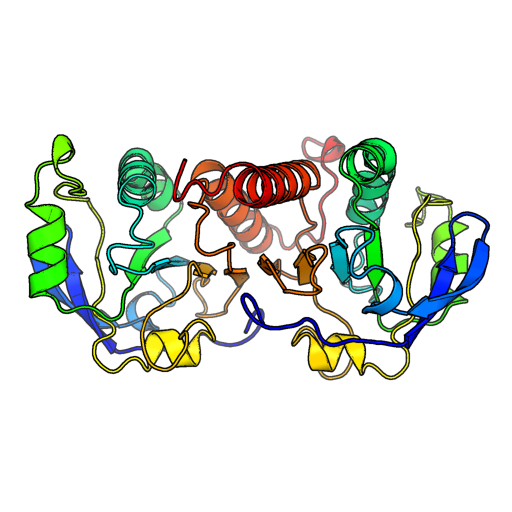 1 189 ? 36.516 20.214 21.420 1.00 22.32 184 GLY B C 1
ATOM 2613 O O . GLY B 1 189 ? 37.276 19.688 20.618 1.00 23.43 184 GLY B O 1
ATOM 2614 N N . GLU B 1 190 ? 35.948 19.534 22.417 1.00 21.87 185 GLU B N 1
ATOM 2615 C CA . GLU B 1 190 ? 36.296 18.125 22.720 1.00 22.68 185 GLU B CA 1
ATOM 2616 C C . GLU B 1 190 ? 35.677 17.147 21.714 1.00 21.29 185 GLU B C 1
ATOM 2617 O O . GLU B 1 190 ? 34.495 17.274 21.371 1.00 20.67 185 GLU B O 1
ATOM 2623 N N . VAL B 1 191 ? 36.470 16.184 21.239 1.00 19.56 186 VAL B N 1
ATOM 2624 C CA . VAL B 1 191 ? 35.987 15.118 20.362 1.00 18.91 186 VAL B CA 1
ATOM 2625 C C . VAL B 1 191 ? 35.727 13.909 21.232 1.00 19.06 186 VAL B C 1
ATOM 2626 O O . VAL B 1 191 ? 36.622 13.486 21.986 1.00 18.53 186 VAL B O 1
ATOM 2630 N N . CYS B 1 192 ? 34.524 13.351 21.139 1.00 18.39 187 CYS B N 1
ATOM 2631 C CA A CYS B 1 192 ? 34.189 12.129 21.860 0.60 19.24 187 CYS B CA 1
ATOM 2632 C CA B CYS B 1 192 ? 34.127 12.147 21.847 0.40 19.62 187 CYS B CA 1
ATOM 2633 C C . CYS B 1 192 ? 34.281 11.914 23.367 1.00 19.82 187 CYS B C 1
ATOM 2634 O O . CYS B 1 192 ? 34.437 10.787 23.835 1.00 19.64 187 CYS B O 1
ATOM 2639 N N . PRO B 1 193 ? 34.182 13.004 24.121 1.00 20.12 188 PRO B N 1
ATOM 2640 C CA . PRO B 1 193 ? 34.697 13.040 25.494 1.00 20.98 188 PRO B CA 1
ATOM 2641 C C . PRO B 1 193 ? 34.346 11.780 26.259 1.00 21.55 188 PRO B C 1
ATOM 2642 O O . PRO B 1 193 ? 33.278 11.168 26.039 1.00 21.49 188 PRO B O 1
ATOM 2646 N N . ILE B 1 194 ? 35.242 11.405 27.162 1.00 21.98 189 ILE B N 1
ATOM 2647 C CA . ILE B 1 194 ? 35.061 10.181 27.951 1.00 22.81 189 ILE B CA 1
ATOM 2648 C C . ILE B 1 194 ? 34.189 10.451 29.174 1.00 23.25 189 ILE B C 1
ATOM 2649 O O . ILE B 1 194 ? 34.549 11.267 30.025 1.00 22.70 189 ILE B O 1
ATOM 2654 N N . ASN B 1 195 ? 33.057 9.751 29.261 1.00 23.96 190 ASN B N 1
ATOM 2655 C CA . ASN B 1 195 ? 32.033 10.048 30.279 1.00 24.93 190 ASN B CA 1
ATOM 2656 C C . ASN B 1 195 ? 32.561 10.032 31.720 1.00 25.06 190 ASN B C 1
ATOM 2657 O O . ASN B 1 195 ? 32.350 10.996 32.481 1.00 26.08 190 ASN B O 1
ATOM 2659 N N . TRP B 1 196 ? 33.276 8.970 32.078 1.00 25.23 191 TRP B N 1
ATOM 2660 C CA . TRP B 1 196 ? 33.739 8.804 33.457 1.00 25.36 191 TRP B CA 1
ATOM 2661 C C . TRP B 1 196 ? 34.659 9.930 33.906 1.00 26.36 191 TRP B C 1
ATOM 2662 O O . TRP B 1 196 ? 34.677 10.286 35.080 1.00 27.75 191 TRP B O 1
ATOM 2673 N N . LYS B 1 197 ? 35.375 10.517 32.957 1.00 27.23 192 LYS B N 1
ATOM 2674 C CA . LYS B 1 197 ? 36.417 11.493 33.237 1.00 28.24 192 LYS B CA 1
ATOM 2675 C C . LYS B 1 197 ? 35.896 12.925 33.372 1.00 28.75 192 LYS B C 1
ATOM 2676 O O . LYS B 1 197 ? 36.664 13.830 33.712 1.00 28.62 192 LYS B O 1
ATOM 2682 N N . LYS B 1 198 ? 34.613 13.132 33.084 1.00 29.24 193 LYS B N 1
ATOM 2683 C CA . LYS B 1 198 ? 34.045 14.487 32.978 1.00 30.84 193 LYS B CA 1
ATOM 2684 C C . LYS B 1 198 ? 34.479 15.402 34.117 1.00 30.92 193 LYS B C 1
ATOM 2685 O O . LYS B 1 198 ? 34.821 16.568 33.888 1.00 31.94 193 LYS B O 1
ATOM 2687 N N . GLY B 1 199 ? 34.500 14.862 35.334 1.00 30.94 194 GLY B N 1
ATOM 2688 C CA . GLY B 1 199 ? 34.718 15.667 36.534 1.00 30.36 194 GLY B CA 1
ATOM 2689 C C . GLY B 1 199 ? 36.138 15.919 37.003 1.00 29.94 194 GLY B C 1
ATOM 2690 O O . GLY B 1 199 ? 36.332 16.641 37.999 1.00 30.92 194 GLY B O 1
ATOM 2691 N N . GLN B 1 200 ? 37.135 15.361 36.312 1.00 28.36 195 GLN B N 1
ATOM 2692 C CA . GLN B 1 200 ? 38.527 15.522 36.738 1.00 26.84 195 GLN B CA 1
#

Secondary structure (P-SEA, 3-state):
ccccccccbbbbbbccccbbbbbbcccccccbbbbbbbbbcccccccaaaaaaaaaaaaaaaaabbbbbbbccccaaaaaaaaaccccccccccccbbbbbcccaaaaaaaccccccccccbbbbbbcccccccbbbbccccccccaaaaaaaaaaaaaaaacccccc/cccccccbbbbbbbccccbbbbbbcccccccbbbbbbbbbcccccccaaaaaaaaaaaaaaaaabbbbbbbccccaaaaaaaaaccccccccccccbbbbbcccaaaaaaaccccccccccbbbbbbcccccccbbbbccccccccaaaaaaaaaaaaaaacccccccccccccc

InterPro domains:
  IPR000866 Alkyl hydroperoxide reductase subunit C/ Thiol specific antioxidant [PF00578] (22-155)
  IPR013766 Thioredoxin domain [PS51352] (20-179)
  IPR019479 Peroxiredoxin, C-terminal [PF10417] (179-204)
  IPR024706 Peroxiredoxin, AhpC-type [PIRSF000239] (19-210)
  IPR036249 Thioredoxin-like superfamily [SSF52833] (22-212)
  IPR050217 Thiol-specific antioxidant peroxiredoxin [PTHR10681] (19-211)